Protein AF-A0A2N1Q1M5-F1 (afdb_monomer_lite)

pLDDT: mean 84.43, std 20.21, range [24.55, 98.69]

Secondary structure (DSSP, 8-state):
-----------------SHHHHHHHHHHHHHHHHHHHHHHHHHHHHHHHHHHHHS-S----------SSPPPP-SHHHHHHHHHHHHHHHT-S-EEEEEE--SS-GGGTT---HHHHHHHHHHHHHHHHTTSEEEEEEES--HHHHHHHHHH-SS--SEEEE---TT---HHHHHHHHHTT-EEEEESTTGGGGGGG-HHHHHHHHHTTS-HHHHHHHHHHHTT-EEE---SSHHHHHHHH---S---HHHHHHHTT-------S--

Structure (mmCIF, N/CA/C/O backbone):
data_AF-A0A2N1Q1M5-F1
#
_entry.id   AF-A0A2N1Q1M5-F1
#
loop_
_atom_site.group_PDB
_atom_site.id
_atom_site.type_symbol
_atom_site.label_atom_id
_atom_site.label_alt_id
_atom_site.label_comp_id
_atom_site.label_asym_id
_atom_site.label_entity_id
_atom_site.label_seq_id
_atom_site.pdbx_PDB_ins_code
_atom_site.Cartn_x
_atom_site.Cartn_y
_atom_site.Cartn_z
_atom_site.occupancy
_atom_site.B_iso_or_equiv
_atom_site.auth_seq_id
_atom_site.auth_comp_id
_atom_site.auth_asym_id
_atom_site.auth_atom_id
_atom_site.pdbx_PDB_model_num
ATOM 1 N N . PHE A 1 1 ? -35.427 -85.959 86.343 1.00 35.16 1 PHE A N 1
ATOM 2 C CA . PHE A 1 1 ? -34.231 -86.562 85.727 1.00 35.16 1 PHE A CA 1
ATOM 3 C C . PHE A 1 1 ? -33.707 -85.617 84.648 1.00 35.16 1 PHE A C 1
ATOM 5 O O . PHE A 1 1 ? -34.493 -85.160 83.831 1.00 35.16 1 PHE A O 1
ATOM 12 N N . LYS A 1 2 ? -32.421 -85.251 84.752 1.00 40.56 2 LYS A N 1
ATOM 13 C CA . LYS A 1 2 ? -31.590 -84.464 83.809 1.00 40.56 2 LYS A CA 1
ATOM 14 C C . LYS A 1 2 ? -31.521 -85.139 82.427 1.00 40.56 2 LYS A C 1
ATOM 16 O O . LYS A 1 2 ? -31.543 -86.359 82.454 1.00 40.56 2 LYS A O 1
ATOM 21 N N . VAL A 1 3 ? -31.360 -84.371 81.331 1.00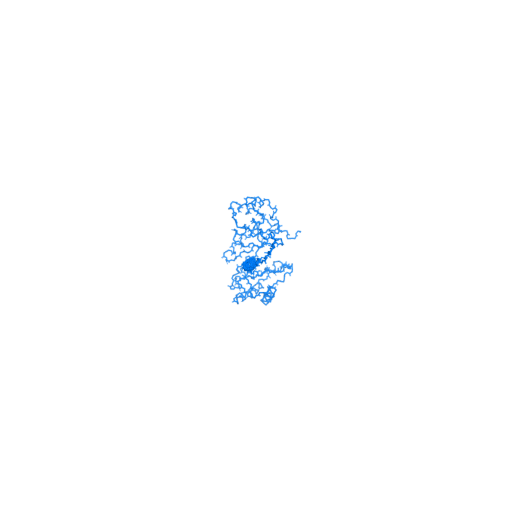 35.62 3 VAL A N 1
ATOM 22 C CA . VAL A 1 3 ? -30.377 -84.481 80.198 1.00 35.62 3 VAL A CA 1
ATOM 23 C C . VAL A 1 3 ? -30.672 -83.299 79.225 1.00 35.62 3 VAL A C 1
ATOM 25 O O . VAL A 1 3 ? -31.789 -83.203 78.732 1.00 35.62 3 VAL A O 1
ATOM 28 N N . GLU A 1 4 ? -29.902 -82.196 79.202 1.00 37.41 4 GLU A N 1
ATOM 29 C CA . GLU A 1 4 ? -28.811 -81.818 78.248 1.00 37.41 4 GLU A CA 1
ATOM 30 C C . GLU A 1 4 ? -29.151 -81.940 76.738 1.00 37.41 4 GLU A C 1
ATOM 32 O O . GLU A 1 4 ? -29.469 -83.010 76.248 1.00 37.41 4 GLU A O 1
ATOM 37 N N . CYS A 1 5 ? -29.299 -80.833 75.995 1.00 36.56 5 CYS A N 1
ATOM 38 C CA . CYS A 1 5 ? -28.277 -80.011 75.308 1.00 36.56 5 CYS A CA 1
ATOM 39 C C . CYS A 1 5 ? -27.997 -80.462 73.858 1.00 36.56 5 CYS A C 1
ATOM 41 O O . CYS A 1 5 ? -27.562 -81.583 73.629 1.00 36.56 5 CYS A O 1
ATOM 43 N N . THR A 1 6 ? -28.188 -79.563 72.882 1.00 35.81 6 THR A N 1
ATOM 44 C CA . THR A 1 6 ? -27.198 -79.262 71.821 1.00 35.81 6 THR A CA 1
ATOM 45 C C . THR A 1 6 ? -27.673 -78.090 70.958 1.00 35.81 6 THR A C 1
ATOM 47 O O . THR A 1 6 ? -28.684 -78.162 70.263 1.00 35.81 6 THR A O 1
ATOM 50 N N . MET A 1 7 ? -26.914 -76.993 70.991 1.00 40.62 7 MET A N 1
ATOM 51 C CA . MET A 1 7 ? -26.895 -76.033 69.891 1.00 40.62 7 MET A CA 1
ATOM 52 C C . MET A 1 7 ? -26.139 -76.655 68.719 1.00 40.62 7 MET A C 1
ATOM 54 O O . MET A 1 7 ? -25.085 -77.253 68.928 1.00 40.62 7 MET A O 1
ATOM 58 N N . ASN A 1 8 ? -26.623 -76.445 67.496 1.00 36.44 8 ASN A N 1
ATOM 59 C CA . ASN A 1 8 ? -25.779 -76.563 66.316 1.00 36.44 8 ASN A CA 1
ATOM 60 C C . ASN A 1 8 ? -25.952 -75.322 65.434 1.00 36.44 8 ASN A C 1
ATOM 62 O O . ASN A 1 8 ? -26.984 -75.092 64.806 1.00 36.44 8 ASN A O 1
ATOM 66 N N . THR A 1 9 ? -24.915 -74.495 65.470 1.00 46.03 9 THR A N 1
ATOM 67 C CA . THR A 1 9 ? -24.598 -73.410 64.548 1.00 46.03 9 THR A CA 1
ATOM 68 C C . THR A 1 9 ? -24.394 -73.957 63.138 1.00 46.03 9 THR A C 1
ATOM 70 O O . THR A 1 9 ? -23.666 -74.931 62.994 1.00 46.03 9 THR A O 1
ATOM 73 N N . ASN A 1 10 ? -24.978 -73.316 62.117 1.00 36.31 10 ASN A N 1
ATOM 74 C CA . ASN A 1 10 ? -24.356 -73.072 60.802 1.00 36.31 10 ASN A CA 1
ATOM 75 C C . ASN A 1 10 ? -25.336 -72.334 59.874 1.00 36.31 10 ASN A C 1
ATOM 77 O O . ASN A 1 10 ? -26.013 -72.933 59.043 1.00 36.31 10 ASN A O 1
ATOM 81 N N . ALA A 1 11 ? -25.390 -71.005 59.992 1.00 41.19 11 ALA A N 1
ATOM 82 C CA . ALA A 1 11 ? -25.887 -70.156 58.915 1.00 41.19 11 ALA A CA 1
ATOM 83 C C . ALA A 1 11 ? -24.713 -69.856 57.972 1.00 41.19 11 ALA A C 1
ATOM 85 O O . ALA A 1 11 ? -23.883 -68.989 58.243 1.00 41.19 11 ALA A O 1
ATOM 86 N N . SER A 1 12 ? -24.618 -70.602 56.872 1.00 41.22 12 SER A N 1
ATOM 87 C CA . SER A 1 12 ? -23.684 -70.315 55.786 1.00 41.22 12 SER A CA 1
ATOM 88 C C . SER A 1 12 ? -24.153 -69.076 55.017 1.00 41.22 12 SER A C 1
ATOM 90 O O . SER A 1 12 ? -25.107 -69.132 54.240 1.00 41.22 12 SER A O 1
ATOM 92 N N . ILE A 1 13 ? -23.475 -67.948 55.223 1.00 50.28 13 ILE A N 1
ATOM 93 C CA . ILE A 1 13 ? -23.593 -66.760 54.374 1.00 50.28 13 ILE A CA 1
ATOM 94 C C . ILE A 1 13 ? -22.725 -66.991 53.135 1.00 50.28 13 ILE A C 1
ATOM 96 O O . ILE A 1 13 ? -21.533 -66.699 53.141 1.00 50.28 13 ILE A O 1
ATOM 100 N N . THR A 1 14 ? -23.313 -67.483 52.049 1.00 50.03 14 THR A N 1
ATOM 101 C CA . THR A 1 14 ? -22.684 -67.438 50.722 1.00 50.03 14 THR A CA 1
ATOM 102 C C . THR A 1 14 ? -23.738 -67.100 49.673 1.00 50.03 14 THR A C 1
ATOM 104 O O . THR A 1 14 ? -24.540 -67.935 49.274 1.00 50.03 14 THR A O 1
ATOM 107 N N . GLY A 1 15 ? -23.767 -65.841 49.217 1.00 49.66 15 GLY A N 1
ATOM 108 C CA . GLY A 1 15 ? -24.659 -65.488 48.107 1.00 49.66 15 GLY A CA 1
ATOM 109 C C . GLY A 1 15 ? -24.961 -64.015 47.845 1.00 49.66 15 GLY A C 1
ATOM 110 O O . GLY A 1 15 ? -26.058 -63.724 47.392 1.00 49.66 15 GLY A O 1
ATOM 111 N N . LYS A 1 16 ? -24.050 -63.064 48.096 1.00 47.59 16 LYS A N 1
ATOM 112 C CA . LYS A 1 16 ? -24.211 -61.667 47.623 1.00 47.59 16 LYS A CA 1
ATOM 113 C C . LYS A 1 16 ? -22.869 -61.026 47.254 1.00 47.59 16 LYS A C 1
ATOM 115 O O . LYS A 1 16 ? -22.508 -59.960 47.737 1.00 47.59 16 LYS A O 1
ATOM 120 N N . GLN A 1 17 ? -22.114 -61.663 46.364 1.00 53.06 17 GLN A N 1
ATOM 121 C CA . GLN A 1 17 ? -20.877 -61.083 45.832 1.00 53.06 17 GLN A CA 1
ATOM 122 C C . GLN A 1 17 ? -20.801 -61.257 44.309 1.00 53.06 17 GLN A C 1
ATOM 124 O O . GLN A 1 17 ? -19.943 -61.964 43.802 1.00 53.06 17 GLN A O 1
ATOM 129 N N . SER A 1 18 ? -21.712 -60.635 43.546 1.00 56.91 18 SER A N 1
ATOM 130 C CA . SER A 1 18 ? -21.554 -60.609 42.075 1.00 56.91 18 SER A CA 1
ATOM 131 C C . SER A 1 18 ? -22.148 -59.415 41.314 1.00 56.91 18 SER A C 1
ATOM 133 O O . SER A 1 18 ? -21.702 -59.164 40.201 1.00 56.91 18 SER A O 1
ATOM 135 N N . ASN A 1 19 ? -23.057 -58.605 41.874 1.00 57.22 19 ASN A N 1
ATOM 136 C CA . ASN A 1 19 ? -23.658 -57.496 41.103 1.00 57.22 19 ASN A CA 1
ATOM 137 C C . ASN A 1 19 ? -22.909 -56.154 41.209 1.00 57.22 19 ASN A C 1
ATOM 139 O O . ASN A 1 19 ? -22.833 -55.396 40.242 1.00 57.22 19 ASN A O 1
ATOM 143 N N . TRP A 1 20 ? -22.283 -55.868 42.354 1.00 53.28 20 TRP A N 1
ATOM 144 C CA . TRP A 1 20 ? -21.598 -54.590 42.589 1.00 53.28 20 TRP A CA 1
ATOM 145 C C . TRP A 1 20 ? -20.299 -54.435 41.791 1.00 53.28 20 TRP A C 1
ATOM 147 O O . TRP A 1 20 ? -19.993 -53.346 41.312 1.00 53.28 20 TRP A O 1
ATOM 157 N N . SER A 1 21 ? -19.542 -55.518 41.602 1.00 57.59 21 SER A N 1
ATOM 158 C CA . SER A 1 21 ? -18.284 -55.502 40.843 1.00 57.59 21 SER A CA 1
ATOM 159 C C . SER A 1 21 ? -18.518 -55.312 39.340 1.00 57.59 21 SER A C 1
ATOM 161 O O . SER A 1 21 ? -17.760 -54.597 38.682 1.00 57.59 21 SER A O 1
ATOM 163 N N . VAL A 1 22 ? -19.591 -55.901 38.803 1.00 60.22 22 VAL A N 1
ATOM 164 C CA . VAL A 1 22 ? -20.007 -55.757 37.401 1.00 60.22 22 VAL A CA 1
ATOM 165 C C . VAL A 1 22 ? -20.510 -54.342 37.129 1.00 60.22 22 VAL A C 1
ATOM 167 O O . VAL A 1 22 ? -20.099 -53.737 36.136 1.00 60.22 22 VAL A O 1
ATOM 170 N N . LEU A 1 23 ? -21.325 -53.782 38.032 1.00 60.81 23 LEU A N 1
ATOM 171 C CA . LEU A 1 23 ? -21.809 -52.408 37.918 1.00 60.81 23 LEU A CA 1
ATOM 172 C C . LEU A 1 23 ? -20.634 -51.422 37.916 1.00 60.81 23 LEU A C 1
ATOM 174 O O . LEU A 1 23 ? -20.509 -50.651 36.973 1.00 60.81 23 LEU A O 1
ATOM 178 N N . LYS A 1 24 ? -19.698 -51.545 38.872 1.00 64.56 24 LYS A N 1
ATOM 179 C CA . LYS A 1 24 ? -18.494 -50.697 38.988 1.00 64.56 24 LYS A CA 1
ATOM 180 C C . LYS A 1 24 ? -17.591 -50.769 37.748 1.00 64.56 24 LYS A C 1
ATOM 182 O O . LYS A 1 24 ? -17.016 -49.762 37.339 1.00 64.56 24 LYS A O 1
ATOM 187 N N . ARG A 1 25 ? -17.472 -51.948 37.117 1.00 63.34 25 ARG A N 1
ATOM 188 C CA . ARG A 1 25 ? -16.739 -52.119 35.845 1.00 63.34 25 ARG A CA 1
ATOM 189 C C . ARG A 1 25 ? -17.452 -51.447 34.672 1.00 63.34 25 ARG A C 1
ATOM 191 O O . ARG A 1 25 ? -16.774 -50.847 33.840 1.00 63.34 25 ARG A O 1
ATOM 198 N N . LYS A 1 26 ? -18.786 -51.525 34.600 1.00 66.44 26 LYS A N 1
ATOM 199 C CA . LYS A 1 26 ? -19.577 -50.833 33.569 1.00 66.44 26 LYS A CA 1
ATOM 200 C C . LYS A 1 26 ? -19.478 -49.313 33.721 1.00 66.44 26 LYS A C 1
ATOM 202 O O . LYS A 1 26 ? -19.167 -48.653 32.736 1.00 66.44 26 LYS A O 1
ATOM 207 N N . THR A 1 27 ? -19.615 -48.766 34.932 1.00 71.94 27 THR A N 1
ATOM 208 C CA . THR A 1 27 ? -19.443 -47.320 35.177 1.00 71.94 27 THR A CA 1
ATOM 209 C C . THR A 1 27 ? -18.026 -46.849 34.865 1.00 71.94 27 THR A C 1
ATOM 211 O O . THR A 1 27 ? -17.863 -45.811 34.235 1.00 71.94 27 THR A O 1
ATOM 214 N N . LYS A 1 28 ? -16.994 -47.630 35.218 1.00 73.62 28 LYS A N 1
ATOM 215 C CA . LYS A 1 28 ? -15.599 -47.302 34.876 1.00 73.62 28 LYS A CA 1
ATOM 216 C C . LYS A 1 28 ? -15.347 -47.309 33.363 1.00 73.62 28 LYS A C 1
ATOM 218 O O . LYS A 1 28 ? -14.627 -46.451 32.869 1.00 73.62 28 LYS A O 1
ATOM 223 N N 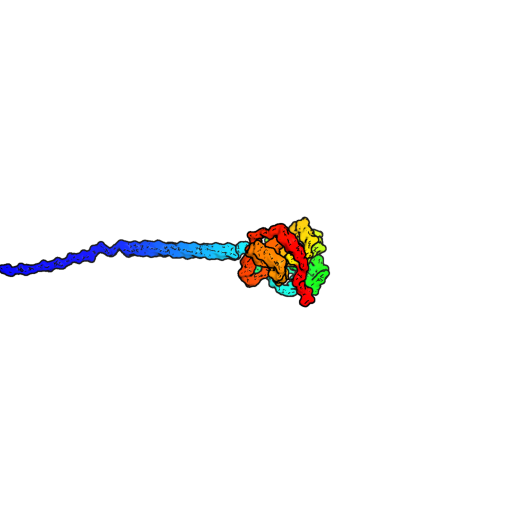. ARG A 1 29 ? -15.949 -48.244 32.616 1.00 73.88 29 ARG A N 1
ATOM 224 C CA . ARG A 1 29 ? -15.874 -48.245 31.143 1.00 73.88 29 ARG A CA 1
ATOM 225 C C . ARG A 1 29 ? -16.546 -47.016 30.546 1.00 73.88 29 ARG A C 1
ATOM 227 O O . ARG A 1 29 ? -15.932 -46.363 29.716 1.00 73.88 29 ARG A O 1
ATOM 234 N N . VAL A 1 30 ? -17.760 -46.688 30.987 1.00 77.81 30 VAL A N 1
ATOM 235 C CA . VAL A 1 30 ? -18.490 -45.499 30.516 1.00 77.81 30 VAL A CA 1
ATOM 236 C C . VAL A 1 30 ? -17.689 -44.226 30.800 1.00 77.81 30 VAL A C 1
ATOM 238 O O . VAL A 1 30 ? -17.495 -43.422 29.897 1.00 77.81 30 VAL A O 1
ATOM 241 N N . LEU A 1 31 ? -17.132 -44.087 32.007 1.00 81.75 31 LEU A N 1
ATOM 242 C CA . LEU A 1 31 ? -16.288 -42.947 32.371 1.00 81.75 31 LEU A CA 1
ATOM 243 C C . LEU A 1 31 ? -15.030 -42.846 31.492 1.00 81.75 31 LEU A C 1
ATOM 245 O O . LEU A 1 31 ? -14.696 -41.762 31.028 1.00 81.75 31 LEU A O 1
ATOM 249 N N . ASN A 1 32 ? -14.369 -43.971 31.201 1.00 82.88 32 ASN A N 1
ATOM 250 C CA . ASN A 1 32 ? -13.221 -43.987 30.294 1.00 82.88 32 ASN A CA 1
ATOM 251 C C . ASN A 1 32 ? -13.603 -43.564 28.867 1.00 82.88 32 ASN A C 1
ATOM 253 O O . ASN A 1 32 ? -12.852 -42.820 28.244 1.00 82.88 32 ASN A O 1
ATOM 257 N N . TYR A 1 33 ? -14.765 -43.990 28.356 1.00 85.50 33 TYR A N 1
ATOM 258 C CA . TYR A 1 33 ? -15.254 -43.534 27.051 1.00 85.50 33 TYR A CA 1
ATOM 259 C C . TYR A 1 33 ? -15.510 -42.026 27.039 1.00 85.50 33 TYR A C 1
ATOM 261 O O . TYR A 1 33 ? -15.087 -41.359 26.101 1.00 85.50 33 TYR A O 1
ATOM 269 N N . PHE A 1 34 ? -16.122 -41.473 28.090 1.00 88.44 34 PHE A N 1
ATOM 270 C CA . PHE A 1 34 ? -16.316 -40.026 28.210 1.00 88.44 34 PHE A CA 1
ATOM 271 C C . PHE A 1 34 ? -14.993 -39.255 28.230 1.00 88.44 34 PHE A C 1
ATOM 273 O O . PHE A 1 34 ? -14.878 -38.249 27.539 1.00 88.44 34 PHE A O 1
ATOM 280 N N . ILE A 1 35 ? -13.981 -39.738 28.958 1.00 88.75 35 ILE A N 1
ATOM 281 C CA . ILE A 1 35 ? -12.654 -39.103 29.005 1.00 88.75 35 ILE A CA 1
ATOM 282 C C . ILE A 1 35 ? -11.990 -39.113 27.622 1.00 88.75 35 ILE A C 1
ATOM 284 O O . ILE A 1 35 ? -11.444 -38.097 27.199 1.00 88.75 35 ILE A O 1
ATOM 288 N N . VAL A 1 36 ? -12.061 -40.235 26.899 1.00 89.75 36 VAL A N 1
ATOM 289 C CA . VAL A 1 36 ? -11.491 -40.342 25.547 1.00 89.75 36 VAL A CA 1
ATOM 290 C C . VAL A 1 36 ? -12.231 -39.432 24.566 1.00 89.75 36 VAL A C 1
ATOM 292 O O . VAL A 1 36 ? -11.585 -38.689 23.833 1.00 89.75 36 VAL A O 1
ATOM 295 N N . ILE A 1 37 ? -13.567 -39.436 24.577 1.00 91.81 37 ILE A N 1
ATOM 296 C CA . ILE A 1 37 ? -14.383 -38.576 23.704 1.00 91.81 37 ILE A CA 1
ATOM 297 C C . ILE A 1 37 ? -14.103 -37.101 23.994 1.00 91.81 37 ILE A C 1
ATOM 299 O O . ILE A 1 37 ? -13.900 -36.329 23.062 1.00 91.81 37 ILE A O 1
ATOM 303 N N . PHE A 1 38 ? -14.036 -36.715 25.270 1.00 92.81 38 PHE A N 1
ATOM 304 C CA . PHE A 1 38 ? -13.713 -35.349 25.664 1.00 92.81 38 PHE A CA 1
ATOM 305 C C . PHE A 1 38 ? -12.301 -34.954 25.222 1.00 92.81 38 PHE A C 1
ATOM 307 O O . PHE A 1 38 ? -12.126 -33.884 24.654 1.00 92.81 38 PHE A O 1
ATOM 314 N N . GLY A 1 39 ? -11.306 -35.828 25.402 1.00 92.81 39 GLY A N 1
ATOM 315 C CA . GLY A 1 39 ? -9.937 -35.584 24.941 1.00 92.81 39 GLY A CA 1
ATOM 316 C C . GLY A 1 39 ? -9.835 -35.420 23.422 1.00 92.81 39 GLY A C 1
ATOM 317 O O . GLY A 1 39 ? -9.156 -34.512 22.950 1.00 92.81 39 GLY A O 1
ATOM 318 N N . VAL A 1 40 ? -10.554 -36.243 22.651 1.00 93.25 40 VAL A N 1
ATOM 319 C CA . VAL A 1 40 ? -10.621 -36.126 21.184 1.00 93.25 40 VAL A CA 1
ATOM 320 C C . VAL A 1 40 ? -11.340 -34.844 20.768 1.00 93.25 40 VAL A C 1
ATOM 322 O O . VAL A 1 40 ? -10.830 -34.122 19.918 1.00 93.25 40 VAL A O 1
ATOM 325 N N . ALA A 1 41 ? -12.477 -34.513 21.385 1.00 93.62 41 ALA A N 1
ATOM 326 C CA . ALA A 1 41 ? -13.209 -33.278 21.107 1.00 93.62 41 ALA A CA 1
ATOM 327 C C . ALA A 1 41 ? -12.378 -32.033 21.444 1.00 93.62 41 ALA A C 1
ATOM 329 O O . ALA A 1 41 ? -12.368 -31.077 20.675 1.00 93.62 41 ALA A O 1
ATOM 330 N N . LEU A 1 42 ? -11.627 -32.065 22.548 1.00 92.69 42 LEU A N 1
ATOM 331 C CA . LEU A 1 42 ? -10.702 -31.008 22.942 1.00 92.69 42 LEU A CA 1
ATOM 332 C C . LEU A 1 42 ? -9.542 -30.887 21.942 1.00 92.69 42 LEU A C 1
ATOM 334 O O . LEU A 1 42 ? -9.188 -29.783 21.543 1.00 92.69 42 LEU A O 1
ATOM 338 N N . GLY A 1 43 ? -8.990 -32.014 21.483 1.00 91.88 43 GLY A N 1
ATOM 339 C CA . GLY A 1 43 ? -7.970 -32.053 20.434 1.00 91.88 43 GLY A CA 1
ATOM 340 C C . GLY A 1 43 ? -8.471 -31.494 19.102 1.00 91.88 43 GLY A C 1
ATOM 341 O O . GLY A 1 43 ? -7.777 -30.690 18.488 1.00 91.88 43 GLY A O 1
ATOM 342 N N . ILE A 1 44 ? -9.693 -31.844 18.688 1.00 91.00 44 ILE A N 1
ATOM 343 C CA . ILE A 1 44 ? -10.351 -31.279 17.501 1.00 91.00 44 ILE A CA 1
ATOM 344 C C . ILE A 1 44 ? -10.611 -29.787 17.697 1.00 91.00 44 ILE A C 1
ATOM 346 O O . ILE A 1 44 ? -10.353 -29.018 16.784 1.00 91.00 44 ILE A O 1
ATOM 350 N N . PHE A 1 45 ? -11.068 -29.355 18.873 1.00 89.50 45 PHE A N 1
ATOM 351 C CA . PHE A 1 45 ? -11.286 -27.942 19.180 1.00 89.50 45 PHE A CA 1
ATOM 352 C C . PHE A 1 45 ? -9.985 -27.140 19.107 1.00 89.50 45 PHE A C 1
ATOM 354 O O . PHE A 1 45 ? -9.962 -26.084 18.487 1.00 89.50 45 PHE A O 1
ATOM 361 N N . PHE A 1 46 ? -8.889 -27.640 19.684 1.00 84.75 46 PHE A N 1
ATOM 362 C CA . PHE A 1 46 ? -7.587 -26.980 19.595 1.00 84.75 46 PHE A CA 1
ATOM 363 C C . PHE A 1 46 ? -7.004 -27.034 18.189 1.00 84.75 46 PHE A C 1
ATOM 365 O O . PHE A 1 46 ? -6.441 -26.038 17.755 1.00 84.75 46 PHE A O 1
ATOM 372 N N . TYR A 1 47 ? -7.161 -28.142 17.464 1.00 78.50 47 TYR A N 1
ATOM 373 C CA . TYR A 1 47 ? -6.754 -28.237 16.065 1.00 78.50 47 TYR A CA 1
ATOM 374 C C . TYR A 1 47 ? -7.549 -27.265 15.198 1.00 78.50 47 TYR A C 1
ATOM 376 O O . TYR A 1 47 ? -6.956 -26.525 14.430 1.00 78.50 47 TYR A O 1
ATOM 384 N N . TRP A 1 48 ? -8.870 -27.209 15.358 1.00 78.31 48 TRP A N 1
ATOM 385 C CA . TRP A 1 48 ? -9.740 -26.301 14.624 1.00 78.31 48 TRP A CA 1
ATOM 386 C C . TRP A 1 48 ? -9.455 -24.851 14.999 1.00 78.31 48 TRP A C 1
ATOM 388 O O . TRP A 1 48 ? -9.262 -24.044 14.108 1.00 78.31 48 TRP A O 1
ATOM 398 N N . LYS A 1 49 ? -9.307 -24.521 16.287 1.00 74.12 49 LYS A N 1
ATOM 399 C CA . LYS A 1 49 ? -8.901 -23.183 16.737 1.00 74.12 49 LYS A CA 1
ATOM 400 C C . LYS A 1 49 ? -7.524 -22.811 16.190 1.00 74.12 49 LYS A C 1
ATOM 402 O O . LYS A 1 49 ? -7.380 -21.746 15.621 1.00 74.12 49 LYS A O 1
ATOM 407 N N . TYR A 1 50 ? -6.529 -23.689 16.285 1.00 67.75 50 TYR A N 1
ATOM 408 C CA . TYR A 1 50 ? -5.197 -23.453 15.726 1.00 67.75 50 TYR A CA 1
ATOM 409 C C . TYR A 1 50 ? -5.249 -23.285 14.202 1.00 67.75 50 TYR A C 1
ATOM 411 O O . TYR A 1 50 ? -4.678 -22.352 13.658 1.00 67.75 50 TYR A O 1
ATOM 419 N N . PHE A 1 51 ? -5.982 -24.137 13.494 1.00 55.44 51 PHE A N 1
ATOM 420 C CA . PHE A 1 51 ? -6.108 -24.073 12.043 1.00 55.44 51 PHE A CA 1
ATOM 421 C C . PHE A 1 51 ? -6.910 -22.841 11.598 1.00 55.44 51 PHE A C 1
ATOM 423 O O . PHE A 1 51 ? -6.542 -22.189 10.631 1.00 55.44 51 PHE A O 1
ATOM 430 N N . TYR A 1 52 ? -7.953 -22.441 12.316 1.00 52.00 52 TYR A N 1
ATOM 431 C CA . TYR A 1 52 ? -8.743 -21.253 11.988 1.00 52.00 52 TYR A CA 1
ATOM 432 C C . TYR A 1 52 ? -8.010 -19.957 12.361 1.00 52.00 52 TYR A C 1
ATOM 434 O O . TYR A 1 52 ? -8.076 -18.975 11.632 1.00 52.00 52 TYR A O 1
ATOM 442 N N . THR A 1 53 ? -7.255 -19.960 13.462 1.00 51.91 53 THR A N 1
ATOM 443 C CA . THR A 1 53 ? -6.427 -18.822 13.883 1.00 51.91 53 THR A CA 1
ATOM 444 C C . THR A 1 53 ? -5.145 -18.692 13.046 1.00 51.91 53 THR A C 1
ATOM 446 O O . THR A 1 53 ? -4.674 -17.575 12.860 1.00 51.91 53 THR A O 1
ATOM 449 N N . TYR A 1 54 ? -4.582 -19.786 12.507 1.00 46.12 54 TYR A N 1
ATOM 450 C CA . TYR A 1 54 ? -3.256 -19.768 11.859 1.00 46.12 54 TYR A CA 1
ATOM 451 C C . TYR A 1 54 ? -3.179 -20.293 10.411 1.00 46.12 54 TYR A C 1
ATOM 453 O O . TYR A 1 54 ? -2.127 -20.126 9.794 1.00 46.12 54 TYR A O 1
ATOM 461 N N . SER A 1 55 ? -4.210 -20.923 9.828 1.00 42.16 55 SER A N 1
ATOM 462 C CA . SER A 1 55 ? -4.056 -21.636 8.536 1.00 42.16 55 SER A CA 1
ATOM 463 C C . SER A 1 55 ? -4.658 -20.988 7.287 1.00 42.16 55 SER A C 1
ATOM 465 O O . SER A 1 55 ? -4.396 -21.478 6.193 1.00 42.16 55 SER A O 1
ATOM 467 N N . THR A 1 56 ? -5.383 -19.878 7.377 1.00 42.06 56 THR A N 1
ATOM 468 C CA . THR A 1 56 ? -5.854 -19.172 6.166 1.00 42.06 56 THR A CA 1
ATOM 469 C C . THR A 1 56 ? -5.454 -17.709 6.147 1.00 42.06 56 THR A C 1
ATOM 471 O O . THR A 1 56 ? -6.044 -16.911 5.423 1.00 42.06 56 THR A O 1
ATOM 474 N N . GLY A 1 57 ? -4.421 -17.346 6.912 1.00 39.25 57 GLY A N 1
ATOM 475 C CA . GLY A 1 57 ? -3.718 -16.102 6.654 1.00 39.25 57 GLY A CA 1
ATOM 476 C C . GLY A 1 57 ? -3.167 -16.180 5.237 1.00 39.25 57 GLY A C 1
ATOM 477 O O . GLY A 1 57 ? -2.255 -16.970 4.983 1.00 39.25 57 GLY A O 1
ATOM 478 N N . TYR A 1 58 ? -3.756 -15.408 4.321 1.00 40.44 58 TYR A N 1
ATOM 479 C CA . TYR A 1 58 ? -3.170 -15.081 3.029 1.00 40.44 58 TYR A CA 1
ATOM 480 C C . TYR A 1 58 ? -1.672 -14.903 3.246 1.00 40.44 58 TYR A C 1
ATOM 482 O O . TYR A 1 58 ? -1.249 -14.031 4.012 1.00 40.44 58 TYR A O 1
ATOM 490 N N . ARG A 1 59 ? -0.860 -15.779 2.651 1.00 42.53 59 ARG A N 1
ATOM 491 C CA . ARG A 1 59 ? 0.594 -15.667 2.728 1.00 42.53 59 ARG A CA 1
ATOM 492 C C . ARG A 1 59 ? 1.004 -14.577 1.747 1.00 42.53 59 ARG A C 1
ATOM 494 O O . ARG A 1 59 ? 1.719 -14.826 0.781 1.00 42.53 59 ARG A O 1
ATOM 501 N N . ALA A 1 60 ? 0.578 -13.347 2.036 1.00 41.12 60 ALA A N 1
ATOM 502 C CA . ALA A 1 60 ? 1.181 -12.151 1.494 1.00 41.12 60 ALA A CA 1
ATOM 503 C C . ALA A 1 60 ? 2.644 -12.190 1.939 1.00 41.12 60 ALA A C 1
ATOM 505 O O . ALA A 1 60 ? 2.992 -11.874 3.077 1.00 41.12 60 ALA A O 1
ATOM 506 N N . GLY A 1 61 ? 3.495 -12.712 1.061 1.00 34.84 61 GLY A N 1
ATOM 507 C CA . GLY A 1 61 ? 4.922 -12.821 1.271 1.00 34.84 61 GLY A CA 1
ATOM 508 C C . GLY A 1 61 ? 5.539 -11.436 1.287 1.00 34.84 61 GLY A C 1
ATOM 509 O O . GLY A 1 61 ? 6.143 -11.007 0.314 1.00 34.84 61 GLY A O 1
ATOM 510 N N . LEU A 1 62 ? 5.404 -10.742 2.409 1.00 39.94 62 LEU A N 1
ATOM 511 C CA . LEU A 1 62 ? 6.096 -9.497 2.682 1.00 39.94 62 LEU A CA 1
ATOM 512 C C . LEU A 1 62 ? 6.732 -9.580 4.066 1.00 39.94 62 LEU A C 1
ATOM 514 O O . LEU A 1 62 ? 6.495 -8.773 4.953 1.00 39.94 62 LEU A O 1
ATOM 518 N N . LEU A 1 63 ? 7.635 -10.552 4.223 1.00 28.42 63 LEU A N 1
ATOM 519 C CA . LEU A 1 63 ? 8.733 -10.421 5.178 1.00 28.42 63 LEU A CA 1
ATOM 520 C C . LEU A 1 63 ? 9.956 -9.882 4.435 1.00 28.42 63 LEU A C 1
ATOM 522 O O . LEU A 1 63 ? 11.024 -10.488 4.366 1.00 28.42 63 LEU A O 1
ATOM 526 N N . GLN A 1 64 ? 9.778 -8.697 3.848 1.00 34.62 64 GLN A N 1
ATOM 527 C CA . GLN A 1 64 ? 10.905 -7.864 3.482 1.00 34.62 64 GLN A CA 1
ATOM 528 C C . GLN A 1 64 ? 11.464 -7.350 4.807 1.00 34.62 64 GLN A C 1
ATOM 530 O O . GLN A 1 64 ? 10.868 -6.511 5.479 1.00 34.62 64 GLN A O 1
ATOM 535 N N . LYS A 1 65 ? 12.601 -7.902 5.243 1.00 24.55 65 LYS A N 1
ATOM 536 C CA . LYS A 1 65 ? 13.388 -7.262 6.295 1.00 24.55 65 LYS A CA 1
ATOM 537 C C . LYS A 1 65 ? 13.694 -5.863 5.760 1.00 24.55 65 LYS A C 1
ATOM 539 O O . LYS A 1 65 ? 14.494 -5.748 4.830 1.00 24.55 65 LYS A O 1
ATOM 544 N N . PHE A 1 66 ? 13.028 -4.837 6.295 1.00 32.91 66 PHE A N 1
ATOM 545 C CA . PHE A 1 66 ? 13.321 -3.431 6.030 1.00 32.91 66 PHE A CA 1
ATOM 546 C C . PHE A 1 66 ? 14.739 -3.147 6.541 1.00 32.91 66 PHE A C 1
ATOM 548 O O . PHE A 1 66 ? 14.963 -2.625 7.628 1.00 32.91 66 PHE A O 1
ATOM 555 N N . SER A 1 67 ? 15.740 -3.577 5.779 1.00 32.47 67 SER A N 1
ATOM 556 C CA . SER A 1 67 ? 17.060 -2.988 5.844 1.00 32.47 67 SER A CA 1
ATOM 557 C C . SER A 1 67 ? 16.892 -1.581 5.295 1.00 32.47 67 SER A C 1
ATOM 559 O O . SER A 1 67 ? 16.419 -1.425 4.172 1.00 32.47 67 SER A O 1
ATOM 561 N N . ARG A 1 68 ? 17.336 -0.565 6.041 1.00 38.19 68 ARG A N 1
ATOM 562 C CA . ARG A 1 68 ? 17.503 0.814 5.536 1.00 38.19 68 ARG A CA 1
ATOM 563 C C . ARG A 1 68 ? 18.299 0.885 4.217 1.00 38.19 68 ARG A C 1
ATOM 565 O O . ARG A 1 68 ? 18.312 1.919 3.570 1.00 38.19 68 ARG A O 1
ATOM 572 N N . LYS A 1 69 ? 18.965 -0.207 3.831 1.00 41.47 69 LYS A N 1
ATOM 573 C CA . LYS A 1 69 ? 19.724 -0.402 2.595 1.00 41.47 69 LYS A CA 1
ATOM 574 C C . LYS A 1 69 ? 19.091 -1.518 1.758 1.00 41.47 69 LYS A C 1
ATOM 576 O O . LYS A 1 69 ? 19.711 -2.564 1.563 1.00 41.47 69 LYS A O 1
ATOM 581 N N . GLY A 1 70 ? 17.820 -1.385 1.380 1.00 49.91 70 GLY A N 1
ATOM 582 C CA . GLY A 1 70 ? 17.193 -2.328 0.453 1.00 49.91 70 GLY A CA 1
ATOM 583 C C . GLY A 1 70 ? 18.004 -2.377 -0.843 1.00 49.91 70 GLY A C 1
ATOM 584 O O . GLY A 1 70 ? 18.314 -1.332 -1.405 1.00 49.91 70 GLY A O 1
ATOM 585 N N . ASN A 1 71 ? 18.388 -3.572 -1.299 1.00 55.56 71 ASN A N 1
ATOM 586 C CA . ASN A 1 71 ? 18.988 -3.706 -2.624 1.00 55.56 71 ASN A CA 1
ATOM 587 C C . ASN A 1 71 ? 17.910 -3.362 -3.642 1.00 55.56 71 ASN A C 1
ATOM 589 O O . ASN A 1 71 ? 16.874 -4.027 -3.685 1.00 55.56 71 ASN A O 1
ATOM 593 N N . ILE A 1 72 ? 18.149 -2.321 -4.427 1.00 73.00 72 ILE A N 1
ATOM 594 C CA . ILE A 1 72 ? 17.179 -1.840 -5.397 1.00 73.00 72 ILE A CA 1
ATOM 595 C C . ILE A 1 72 ? 17.473 -2.510 -6.728 1.00 73.00 72 ILE A C 1
ATOM 597 O O . ILE A 1 72 ? 18.573 -2.440 -7.270 1.00 73.00 72 ILE A O 1
ATOM 601 N N . ILE A 1 73 ? 16.490 -3.287 -7.166 1.00 84.25 73 ILE A N 1
ATOM 602 C CA . ILE A 1 73 ? 16.618 -4.243 -8.253 1.00 84.25 73 ILE A CA 1
ATOM 603 C C . ILE A 1 73 ? 15.986 -3.624 -9.482 1.00 84.25 73 ILE A C 1
ATOM 605 O O . ILE A 1 73 ? 14.796 -3.322 -9.478 1.00 84.25 73 ILE A O 1
ATOM 609 N N . LYS A 1 74 ? 16.820 -3.413 -10.496 1.00 89.44 74 LYS A N 1
ATOM 610 C CA . LYS A 1 74 ? 16.502 -2.671 -11.720 1.00 89.44 74 LYS A CA 1
ATOM 611 C C . LYS A 1 74 ? 16.917 -3.440 -12.976 1.00 89.44 74 LYS A C 1
ATOM 613 O O . LYS A 1 74 ? 17.236 -2.855 -13.999 1.00 89.44 74 LYS A O 1
ATOM 618 N N . THR A 1 7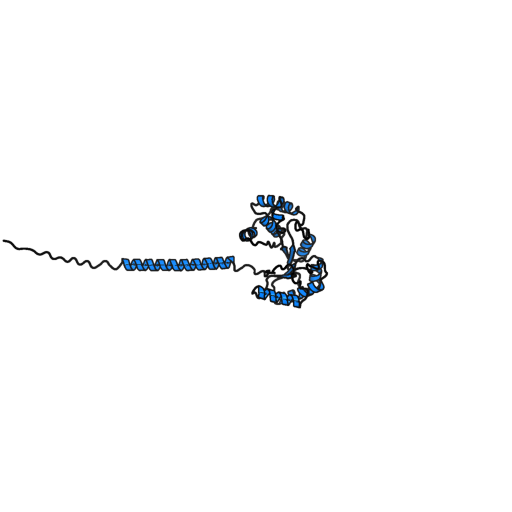5 ? 17.001 -4.762 -12.868 1.00 92.94 75 THR A N 1
ATOM 619 C CA . THR A 1 75 ? 17.351 -5.649 -13.978 1.00 92.94 75 THR A CA 1
ATOM 620 C C . THR A 1 75 ? 16.451 -6.871 -13.958 1.00 92.94 75 THR A C 1
ATOM 622 O O . THR A 1 75 ? 16.027 -7.321 -12.889 1.00 92.94 75 THR A O 1
ATOM 625 N N . TYR A 1 76 ? 16.217 -7.430 -15.140 1.00 95.31 76 TYR A N 1
ATOM 626 C CA . TYR A 1 76 ? 15.415 -8.631 -15.341 1.00 95.31 76 TYR A CA 1
ATOM 627 C C . TYR A 1 76 ? 15.909 -9.815 -14.492 1.00 95.31 76 TYR A C 1
ATOM 629 O O . TYR A 1 76 ? 15.207 -10.332 -13.621 1.00 95.31 76 TYR A O 1
ATOM 637 N N . GLU A 1 77 ? 17.184 -10.180 -14.657 1.00 95.00 77 GLU A N 1
ATOM 638 C CA . GLU A 1 77 ? 17.819 -11.271 -13.907 1.00 95.00 77 GLU A CA 1
ATOM 639 C C . GLU A 1 77 ? 17.886 -10.990 -12.403 1.00 95.00 77 GLU A C 1
ATOM 641 O O . GLU A 1 77 ? 17.737 -11.891 -11.571 1.00 95.00 77 GLU A O 1
ATOM 646 N N . GLY A 1 78 ? 18.075 -9.721 -12.028 1.00 92.06 78 GLY A N 1
ATOM 647 C CA . GLY A 1 78 ? 18.048 -9.301 -10.634 1.00 92.06 78 GLY A CA 1
ATOM 648 C C . GLY A 1 78 ? 16.692 -9.582 -9.987 1.00 92.06 78 GLY A C 1
ATOM 649 O O . GLY A 1 78 ? 16.648 -10.092 -8.864 1.00 92.06 78 GLY A O 1
ATOM 650 N N . ALA A 1 79 ? 15.599 -9.297 -10.701 1.00 92.00 79 ALA A N 1
ATOM 651 C CA . ALA A 1 79 ? 14.239 -9.527 -10.225 1.00 92.00 79 ALA A CA 1
ATOM 652 C C . ALA A 1 79 ? 13.960 -11.025 -10.050 1.00 92.00 79 ALA A C 1
ATOM 654 O O . ALA A 1 79 ? 13.535 -11.435 -8.966 1.00 92.00 79 ALA A O 1
ATOM 655 N N . LYS A 1 80 ? 14.320 -11.867 -11.031 1.00 94.12 80 LYS A N 1
ATOM 656 C CA . LYS A 1 80 ? 14.179 -13.335 -10.924 1.00 94.12 80 LYS A CA 1
ATOM 657 C C . LYS A 1 80 ? 14.997 -13.912 -9.767 1.00 94.12 80 LYS A C 1
ATOM 659 O O . LYS A 1 80 ? 14.495 -14.728 -8.989 1.00 94.12 80 LYS A O 1
ATOM 664 N N . LYS A 1 81 ? 16.237 -13.445 -9.582 1.00 93.44 81 LYS A N 1
ATOM 665 C CA . LYS A 1 81 ? 17.099 -13.871 -8.468 1.00 93.44 81 LYS A CA 1
ATOM 666 C C . LYS A 1 81 ? 16.524 -13.478 -7.108 1.00 93.44 81 LYS A C 1
ATOM 668 O O . LYS A 1 81 ? 16.592 -14.266 -6.161 1.00 93.44 81 LYS A O 1
ATOM 673 N N . ALA A 1 82 ? 15.977 -12.271 -6.984 1.00 90.69 82 ALA A N 1
ATOM 674 C CA . ALA A 1 82 ? 15.344 -11.845 -5.743 1.00 90.69 82 ALA A CA 1
ATOM 675 C C . ALA A 1 82 ? 14.049 -12.588 -5.460 1.00 90.69 82 ALA A C 1
ATOM 677 O O . ALA A 1 82 ? 13.856 -13.003 -4.322 1.00 90.69 82 ALA A O 1
ATOM 678 N N . PHE A 1 83 ? 13.224 -12.831 -6.475 1.00 90.38 83 PHE A N 1
ATOM 679 C CA . PHE A 1 83 ? 12.037 -13.662 -6.344 1.00 90.38 83 PHE A CA 1
ATOM 680 C C . PHE A 1 83 ? 12.388 -15.060 -5.808 1.00 90.38 83 PHE A C 1
ATOM 682 O O . PHE A 1 83 ? 11.870 -15.472 -4.770 1.00 90.38 83 PHE A O 1
ATOM 689 N N . ALA A 1 84 ? 13.361 -15.746 -6.420 1.00 92.56 84 ALA A N 1
ATOM 690 C CA . ALA A 1 84 ? 13.819 -17.061 -5.961 1.00 92.56 84 ALA A CA 1
ATOM 691 C C . ALA A 1 84 ? 14.352 -17.036 -4.515 1.00 92.56 84 ALA A C 1
ATOM 693 O O . ALA A 1 84 ? 14.075 -17.936 -3.717 1.00 92.56 84 ALA A O 1
ATOM 694 N N . LYS A 1 85 ? 15.098 -15.986 -4.145 1.00 91.25 85 LYS A N 1
ATOM 695 C CA . LYS A 1 85 ? 15.574 -15.790 -2.769 1.00 91.25 85 LYS A CA 1
ATOM 696 C C . LYS A 1 85 ? 14.414 -15.587 -1.789 1.00 91.25 85 LYS A C 1
ATOM 698 O O . LYS A 1 85 ? 14.463 -16.139 -0.691 1.00 91.25 85 LYS A O 1
ATOM 703 N N . THR A 1 86 ? 13.400 -14.816 -2.174 1.00 88.75 86 THR A N 1
ATOM 704 C CA . THR A 1 86 ? 12.200 -14.555 -1.370 1.00 88.75 86 THR A CA 1
ATOM 705 C C . THR A 1 86 ? 11.397 -15.833 -1.149 1.00 88.75 86 THR A C 1
ATOM 707 O O . THR A 1 86 ? 11.106 -16.152 0.001 1.00 88.75 86 THR A O 1
ATOM 710 N N . LEU A 1 87 ? 11.132 -16.618 -2.200 1.00 88.31 87 LEU A N 1
ATOM 711 C CA . LEU A 1 87 ? 10.465 -17.922 -2.087 1.00 88.31 87 LEU A CA 1
ATOM 712 C C . LEU A 1 87 ? 11.190 -18.850 -1.105 1.00 88.31 87 LEU A C 1
ATOM 714 O O . LEU A 1 87 ? 10.578 -19.398 -0.187 1.00 88.31 87 LEU A O 1
ATOM 718 N N . LYS A 1 88 ? 12.522 -18.955 -1.231 1.00 90.88 88 LYS A N 1
ATOM 719 C CA . LYS A 1 88 ? 13.346 -19.756 -0.315 1.00 90.88 88 LYS A CA 1
ATOM 720 C C . LYS A 1 88 ? 13.258 -19.263 1.130 1.00 90.88 88 LYS A C 1
ATOM 722 O O . LYS A 1 88 ? 13.191 -20.080 2.041 1.00 90.88 88 LYS A O 1
ATOM 727 N N . ALA A 1 89 ? 13.292 -17.949 1.347 1.00 87.50 89 ALA A N 1
ATOM 728 C CA . ALA A 1 89 ? 13.228 -17.366 2.685 1.00 87.50 89 ALA A CA 1
ATOM 729 C C . ALA A 1 89 ? 11.858 -17.566 3.351 1.00 87.50 89 ALA A C 1
ATOM 731 O O . ALA A 1 89 ? 11.795 -17.743 4.564 1.00 87.50 89 ALA A O 1
ATOM 732 N N . LEU A 1 90 ? 10.782 -17.547 2.564 1.00 84.69 90 LEU A N 1
ATOM 733 C CA . LEU A 1 90 ? 9.410 -17.730 3.038 1.00 84.69 90 LEU A CA 1
ATOM 734 C C . LEU A 1 90 ? 8.980 -19.202 3.113 1.00 84.69 90 LEU A C 1
ATOM 736 O O . LEU A 1 90 ? 7.953 -19.496 3.718 1.00 84.69 90 LEU A O 1
ATOM 740 N N . GLY A 1 91 ? 9.737 -20.124 2.510 1.00 90.25 91 GLY A N 1
ATOM 741 C CA . GLY A 1 91 ? 9.377 -21.543 2.462 1.00 90.25 91 GLY A CA 1
ATOM 742 C C . GLY A 1 91 ? 8.098 -21.798 1.658 1.00 90.25 91 GLY A C 1
ATOM 743 O O . GLY A 1 91 ? 7.271 -22.614 2.058 1.00 90.25 91 GLY A O 1
ATOM 744 N N . THR A 1 92 ? 7.921 -21.068 0.555 1.00 89.44 92 THR A N 1
ATOM 745 C CA . THR A 1 92 ? 6.760 -21.151 -0.347 1.00 89.44 92 THR A CA 1
ATOM 746 C C . THR A 1 92 ? 7.227 -21.252 -1.800 1.00 89.44 92 THR A C 1
ATOM 748 O O . THR A 1 92 ? 8.367 -20.909 -2.114 1.00 89.44 92 THR A O 1
ATOM 751 N N . ASP A 1 93 ? 6.362 -21.727 -2.687 1.00 90.31 93 ASP A N 1
ATOM 752 C CA . ASP A 1 93 ? 6.602 -21.890 -4.125 1.00 90.31 93 ASP A CA 1
ATOM 753 C C . ASP A 1 93 ? 5.886 -20.839 -4.993 1.00 90.31 93 ASP A C 1
ATOM 755 O O . ASP A 1 93 ? 6.183 -20.731 -6.189 1.00 90.31 93 ASP A O 1
ATOM 759 N N . TYR A 1 94 ? 5.002 -20.044 -4.383 1.00 90.44 94 TYR A N 1
ATOM 760 C CA . TYR A 1 94 ? 4.305 -18.915 -4.997 1.00 90.44 94 TYR A CA 1
ATOM 761 C C . TYR A 1 94 ? 4.223 -17.700 -4.055 1.00 90.44 94 TYR A C 1
ATOM 763 O O . TYR A 1 94 ? 4.384 -17.832 -2.837 1.00 90.44 94 TYR A O 1
ATOM 771 N N . LEU A 1 95 ? 3.938 -16.524 -4.624 1.00 89.19 95 LEU A N 1
ATOM 772 C CA . LEU A 1 95 ? 3.565 -15.307 -3.890 1.00 89.19 95 LEU A CA 1
ATOM 773 C C . LEU A 1 95 ? 2.181 -14.813 -4.321 1.00 89.19 95 LEU A C 1
ATOM 775 O O . LEU A 1 95 ? 1.864 -14.819 -5.510 1.00 89.19 95 LEU A O 1
ATOM 779 N N . ASP A 1 96 ? 1.373 -14.338 -3.371 1.00 91.69 96 ASP A N 1
ATOM 780 C CA . ASP A 1 96 ? 0.105 -13.673 -3.698 1.00 91.69 96 ASP A CA 1
ATOM 781 C C . ASP A 1 96 ? 0.344 -12.312 -4.378 1.00 91.69 96 ASP A C 1
ATOM 783 O O . ASP A 1 96 ? -0.295 -12.004 -5.376 1.00 91.69 96 ASP A O 1
ATOM 787 N N . LEU A 1 97 ? 1.313 -11.529 -3.892 1.00 95.00 97 LEU A N 1
ATOM 788 C CA . LEU A 1 97 ? 1.681 -10.225 -4.447 1.00 95.00 97 LEU A CA 1
ATOM 789 C C . LEU A 1 97 ? 3.203 -10.044 -4.431 1.00 95.00 97 LEU A C 1
ATOM 791 O O . LEU A 1 97 ? 3.852 -10.316 -3.418 1.00 95.00 97 LEU A O 1
ATOM 795 N N . PHE A 1 98 ? 3.771 -9.547 -5.530 1.00 94.56 98 PHE A N 1
ATOM 796 C CA . PHE A 1 98 ? 5.169 -9.117 -5.603 1.00 94.56 98 PHE A CA 1
ATOM 797 C C . PHE A 1 98 ? 5.259 -7.722 -6.225 1.00 94.56 98 PHE A C 1
ATOM 799 O O . PHE A 1 98 ? 4.602 -7.453 -7.228 1.00 94.56 98 PHE A O 1
ATOM 806 N N . ILE A 1 99 ? 6.050 -6.830 -5.622 1.00 95.69 99 ILE A N 1
ATOM 807 C CA . ILE A 1 99 ? 6.084 -5.410 -5.999 1.00 95.69 99 ILE A CA 1
ATOM 808 C C . ILE A 1 99 ? 7.502 -4.877 -6.195 1.00 95.69 99 ILE A C 1
ATOM 810 O O . ILE A 1 99 ? 8.427 -5.255 -5.467 1.00 95.69 99 ILE A O 1
ATOM 814 N N . ILE A 1 100 ? 7.663 -3.930 -7.124 1.00 94.31 100 ILE A N 1
ATOM 815 C CA . ILE A 1 100 ? 8.852 -3.068 -7.165 1.00 94.31 100 ILE A CA 1
ATOM 816 C C . ILE A 1 100 ? 8.755 -2.070 -6.008 1.00 94.31 100 ILE A C 1
ATOM 818 O O . ILE A 1 100 ? 7.822 -1.284 -5.942 1.00 94.31 100 ILE A O 1
ATOM 822 N N . HIS A 1 101 ? 9.726 -2.093 -5.095 1.00 91.38 101 HIS A N 1
ATOM 823 C CA . HIS A 1 101 ? 9.644 -1.356 -3.826 1.00 91.38 101 HIS A CA 1
ATOM 824 C C . HIS A 1 101 ? 9.676 0.180 -3.955 1.00 91.38 101 HIS A C 1
ATOM 826 O O . HIS A 1 101 ? 9.110 0.875 -3.121 1.00 91.38 101 HIS A O 1
ATOM 832 N N . ALA A 1 102 ? 10.400 0.717 -4.935 1.00 91.88 102 ALA A N 1
ATOM 833 C CA . ALA A 1 102 ? 10.533 2.156 -5.171 1.00 91.88 102 ALA A CA 1
ATOM 834 C C . ALA A 1 102 ? 10.977 2.395 -6.620 1.00 91.88 102 ALA A C 1
ATOM 836 O O . ALA A 1 102 ? 11.684 1.530 -7.158 1.00 91.88 102 ALA A O 1
ATOM 837 N N . PRO A 1 103 ? 10.642 3.534 -7.252 1.00 92.44 103 PRO A N 1
ATOM 838 C CA . PRO A 1 103 ? 11.063 3.834 -8.621 1.00 92.44 103 PRO A CA 1
ATOM 839 C C . PRO A 1 103 ? 12.585 3.985 -8.736 1.00 92.44 103 PRO A C 1
ATOM 841 O O . PRO A 1 103 ? 13.158 3.566 -9.736 1.00 92.44 103 PRO A O 1
ATOM 844 N N . TRP A 1 104 ? 13.266 4.427 -7.677 1.00 90.88 104 TRP A N 1
ATOM 845 C CA . TRP A 1 104 ? 14.713 4.679 -7.629 1.00 90.88 104 TRP A CA 1
ATOM 846 C C . TRP A 1 104 ? 15.358 4.203 -6.319 1.00 90.88 104 TRP A C 1
ATOM 848 O O . TRP A 1 104 ? 14.651 3.857 -5.368 1.00 90.88 104 TRP A O 1
ATOM 858 N N . PRO A 1 105 ? 16.704 4.187 -6.235 1.00 87.38 105 PRO A N 1
ATOM 859 C CA . PRO A 1 105 ? 17.428 3.991 -4.990 1.00 87.38 105 PRO A CA 1
ATOM 860 C C . PRO A 1 105 ? 17.085 5.031 -3.913 1.00 87.38 105 PRO A C 1
ATOM 862 O O . PRO A 1 105 ? 17.108 6.221 -4.198 1.00 87.38 105 PRO A O 1
ATOM 865 N N . TRP A 1 106 ? 16.828 4.632 -2.660 1.00 83.06 106 TRP A N 1
ATOM 866 C CA . TRP A 1 106 ? 16.545 5.597 -1.575 1.00 83.06 106 TRP A CA 1
ATOM 867 C C . TRP A 1 106 ? 17.707 6.572 -1.308 1.00 83.06 106 TRP A C 1
ATOM 869 O O . TRP A 1 106 ? 17.488 7.684 -0.845 1.00 83.06 106 TRP A O 1
ATOM 879 N N . ASN A 1 107 ? 18.945 6.168 -1.606 1.00 83.81 107 ASN A N 1
ATOM 880 C CA . ASN A 1 107 ? 20.144 7.012 -1.536 1.00 83.81 107 ASN A CA 1
ATOM 881 C C . ASN A 1 107 ? 20.365 7.881 -2.789 1.00 83.81 107 ASN A C 1
ATOM 883 O O . ASN A 1 107 ? 21.297 8.678 -2.805 1.00 83.81 107 ASN A O 1
ATOM 887 N N . GLU A 1 108 ? 19.552 7.710 -3.832 1.00 86.44 108 GLU A N 1
ATOM 888 C CA . GLU A 1 108 ? 19.595 8.453 -5.098 1.00 86.44 108 GLU A CA 1
ATOM 889 C C . GLU A 1 108 ? 18.160 8.856 -5.482 1.00 86.44 108 GLU A C 1
ATOM 891 O O . GLU A 1 108 ? 17.667 8.543 -6.566 1.00 86.44 108 GLU A O 1
ATOM 896 N N . MET A 1 109 ? 17.454 9.486 -4.539 1.00 86.00 109 MET A N 1
ATOM 897 C CA . MET A 1 109 ? 16.047 9.851 -4.698 1.00 86.00 109 MET A CA 1
ATOM 898 C C . MET A 1 109 ? 15.859 10.797 -5.895 1.00 86.00 109 MET A C 1
ATOM 900 O O . MET A 1 109 ? 16.601 11.767 -6.032 1.00 86.00 109 MET A O 1
ATOM 904 N N . GLY A 1 110 ? 14.895 10.501 -6.770 1.00 87.19 110 GLY A N 1
ATOM 905 C CA . GLY A 1 110 ? 14.655 11.250 -8.013 1.00 87.19 110 GLY A CA 1
ATOM 906 C C . GLY A 1 110 ? 15.535 10.837 -9.200 1.00 87.19 110 GLY A C 1
ATOM 907 O O . GLY A 1 110 ? 15.403 11.391 -10.289 1.00 87.19 110 GLY A O 1
ATOM 908 N N . LYS A 1 111 ? 16.434 9.856 -9.038 1.00 91.56 111 LYS A N 1
ATOM 909 C CA . LYS A 1 111 ? 17.191 9.298 -10.164 1.00 91.56 111 LYS A CA 1
ATOM 910 C C . LYS A 1 111 ? 16.250 8.611 -11.150 1.00 91.56 111 LYS A C 1
ATOM 912 O O . LYS A 1 111 ? 15.543 7.680 -10.769 1.00 91.56 111 LYS A O 1
ATOM 917 N N . ASN A 1 112 ? 16.339 8.967 -12.431 1.00 94.56 112 ASN A N 1
ATOM 918 C CA . ASN A 1 112 ? 15.631 8.226 -13.468 1.00 94.56 112 ASN A CA 1
ATOM 919 C C . ASN A 1 112 ? 16.153 6.777 -13.526 1.00 94.56 112 ASN A C 1
ATOM 921 O O . ASN A 1 112 ? 17.341 6.526 -13.739 1.00 94.56 112 ASN A O 1
ATOM 925 N N . CYS A 1 113 ? 15.248 5.831 -13.294 1.00 94.69 113 CYS A N 1
ATOM 926 C CA . CYS A 1 113 ? 15.497 4.394 -13.348 1.00 94.69 113 CYS A CA 1
ATOM 927 C C . CYS A 1 113 ? 14.460 3.693 -14.238 1.00 94.69 113 CYS A C 1
ATOM 929 O O . CYS A 1 113 ? 14.200 2.507 -14.044 1.00 94.69 113 CYS A O 1
ATOM 931 N N . ASP A 1 114 ? 13.858 4.410 -15.187 1.00 95.88 114 ASP A N 1
ATOM 932 C CA . ASP A 1 114 ? 12.699 3.974 -15.972 1.00 95.88 114 ASP A CA 1
ATOM 933 C C . ASP A 1 114 ? 12.964 2.697 -16.756 1.00 95.88 114 ASP A C 1
ATOM 935 O O . ASP A 1 114 ? 12.200 1.737 -16.650 1.00 95.88 114 ASP A O 1
ATOM 939 N N . GLU A 1 115 ? 14.091 2.640 -17.466 1.00 97.00 115 GLU A N 1
ATOM 940 C CA . GLU A 1 115 ? 14.512 1.435 -18.183 1.00 97.00 115 GLU A CA 1
ATOM 941 C C . GLU A 1 115 ? 14.653 0.251 -17.219 1.00 97.00 115 GLU A C 1
ATOM 943 O O . GLU A 1 115 ? 14.160 -0.847 -17.471 1.00 97.00 115 GLU A O 1
ATOM 948 N N . GLY A 1 116 ? 15.270 0.483 -16.062 1.00 95.62 116 GLY A N 1
ATOM 949 C CA . GLY A 1 116 ? 15.467 -0.548 -15.055 1.00 95.62 116 GLY A CA 1
ATOM 950 C C . GLY A 1 116 ? 14.173 -1.003 -14.372 1.00 95.62 116 GLY A C 1
ATOM 951 O O . GLY A 1 116 ? 14.037 -2.177 -14.023 1.00 95.62 116 GLY A O 1
ATOM 952 N N . ASN A 1 117 ? 13.213 -0.092 -14.201 1.00 96.06 117 ASN A N 1
ATOM 953 C CA . ASN A 1 117 ? 11.868 -0.387 -13.716 1.00 96.06 117 ASN A CA 1
ATOM 954 C C . ASN A 1 117 ? 11.131 -1.290 -14.705 1.00 96.06 117 ASN A C 1
ATOM 956 O O . ASN A 1 117 ? 10.619 -2.327 -14.291 1.00 96.06 117 ASN A O 1
ATOM 960 N N . VAL A 1 118 ? 11.173 -0.961 -15.999 1.00 98.31 118 VAL A N 1
ATOM 961 C CA . VAL A 1 118 ? 10.597 -1.788 -17.072 1.00 98.31 118 VAL A CA 1
ATOM 962 C C . VAL A 1 118 ? 11.250 -3.169 -17.105 1.00 98.31 118 VAL A C 1
ATOM 964 O O . VAL A 1 118 ? 10.552 -4.177 -17.136 1.00 98.31 118 VAL A O 1
ATOM 967 N N . GLN A 1 119 ? 12.582 -3.253 -17.034 1.00 98.00 119 GLN A N 1
ATOM 968 C CA . GLN A 1 119 ? 13.290 -4.539 -17.035 1.00 98.00 119 GLN A CA 1
ATOM 969 C C . GLN A 1 119 ? 12.913 -5.419 -15.837 1.00 98.00 119 GLN A C 1
ATOM 971 O O . GLN A 1 119 ? 12.690 -6.620 -15.992 1.00 98.00 119 GLN A O 1
ATOM 976 N N . ALA A 1 120 ? 12.838 -4.839 -14.638 1.00 96.31 120 ALA A N 1
ATOM 977 C CA . ALA A 1 120 ? 12.413 -5.570 -13.449 1.00 96.31 120 ALA A CA 1
ATOM 978 C C . ALA A 1 120 ? 10.946 -6.013 -13.554 1.00 96.31 120 ALA A C 1
ATOM 980 O O . ALA A 1 120 ? 10.626 -7.141 -13.183 1.00 96.31 120 ALA A O 1
ATOM 981 N N . TYR A 1 121 ? 10.076 -5.154 -14.087 1.00 97.88 121 TYR A N 1
ATOM 982 C CA . TYR A 1 121 ? 8.655 -5.445 -14.222 1.00 97.88 121 TYR A CA 1
ATOM 983 C C . TYR A 1 121 ? 8.386 -6.537 -15.268 1.00 97.88 121 TYR A C 1
ATOM 985 O O . TYR A 1 121 ? 7.653 -7.472 -14.973 1.00 97.88 121 TYR A O 1
ATOM 993 N N . LYS A 1 122 ? 9.088 -6.544 -16.410 1.00 98.56 122 LYS A N 1
ATOM 994 C CA . LYS A 1 122 ? 9.011 -7.634 -17.407 1.00 98.56 122 LYS A CA 1
ATOM 995 C C . LYS A 1 122 ? 9.347 -9.010 -16.835 1.00 98.56 122 LYS A C 1
ATOM 997 O O . LYS A 1 122 ? 8.710 -10.006 -17.168 1.00 98.56 122 LYS A O 1
ATOM 1002 N N . ALA A 1 123 ? 10.319 -9.085 -15.927 1.00 97.56 123 ALA A N 1
ATOM 1003 C CA . ALA A 1 123 ? 10.604 -10.331 -15.217 1.00 97.56 123 ALA A CA 1
ATOM 1004 C C . ALA A 1 123 ? 9.448 -10.751 -14.295 1.00 97.56 123 ALA A C 1
ATOM 1006 O O . ALA A 1 123 ? 9.191 -11.942 -14.122 1.00 97.56 123 ALA A O 1
ATOM 1007 N N . MET A 1 124 ? 8.758 -9.785 -13.686 1.00 97.44 124 MET A N 1
ATOM 1008 C CA . MET A 1 124 ? 7.575 -10.040 -12.863 1.00 97.44 124 MET A CA 1
ATOM 1009 C C . MET A 1 124 ? 6.393 -10.511 -13.717 1.00 97.44 124 MET A C 1
ATOM 1011 O O . MET A 1 124 ? 5.698 -11.428 -13.289 1.00 97.44 124 MET A O 1
ATOM 1015 N N . GLU A 1 125 ? 6.214 -9.971 -14.925 1.00 98.44 125 GLU A N 1
ATOM 1016 C CA . GLU A 1 125 ? 5.218 -10.439 -15.899 1.00 98.44 125 GLU A CA 1
ATOM 1017 C C . GLU A 1 125 ? 5.459 -11.893 -16.299 1.00 98.44 125 GLU A C 1
ATOM 1019 O O . GLU A 1 125 ? 4.539 -12.702 -16.218 1.00 98.44 125 GLU A O 1
ATOM 1024 N N . GLU A 1 126 ? 6.701 -12.272 -16.631 1.00 98.38 126 GLU A N 1
ATOM 1025 C CA . GLU A 1 126 ? 7.038 -13.675 -16.920 1.00 98.38 126 GLU A CA 1
ATOM 1026 C C . GLU A 1 126 ? 6.640 -14.584 -15.744 1.00 98.38 126 GLU A C 1
ATOM 1028 O O . GLU A 1 126 ? 5.976 -15.604 -15.918 1.00 98.38 126 GLU A O 1
ATOM 1033 N N . LEU A 1 127 ? 7.011 -14.201 -14.519 1.00 96.50 127 LEU A N 1
ATOM 1034 C CA . LEU A 1 127 ? 6.715 -14.977 -13.312 1.00 96.50 127 LEU A CA 1
ATOM 1035 C C . LEU A 1 127 ? 5.211 -15.043 -12.999 1.00 96.50 127 LEU A C 1
ATOM 1037 O O . LEU A 1 127 ? 4.741 -16.069 -12.498 1.00 96.50 127 LEU A O 1
ATOM 1041 N N . TYR A 1 128 ? 4.461 -13.985 -13.302 1.00 97.25 128 TYR A N 1
ATOM 1042 C CA . TYR A 1 128 ? 3.003 -13.959 -13.217 1.00 97.25 128 TYR A CA 1
ATOM 1043 C C . TYR A 1 128 ? 2.374 -14.923 -14.230 1.00 97.25 128 TYR A C 1
ATOM 1045 O O . TYR A 1 128 ? 1.589 -15.788 -13.845 1.00 97.25 128 TYR A O 1
ATOM 1053 N N . MET A 1 129 ? 2.803 -14.870 -15.495 1.00 98.00 129 MET A N 1
ATOM 1054 C CA . MET A 1 129 ? 2.315 -15.758 -16.559 1.00 98.00 129 MET A CA 1
ATOM 1055 C C . MET A 1 129 ? 2.641 -17.235 -16.293 1.00 98.00 129 MET A C 1
ATOM 1057 O O . MET A 1 129 ? 1.881 -18.123 -16.670 1.00 98.00 129 MET A O 1
ATOM 1061 N N . LEU A 1 130 ? 3.743 -17.511 -15.590 1.00 97.44 130 LEU A N 1
ATOM 1062 C CA . LEU A 1 130 ? 4.107 -18.851 -15.116 1.00 97.44 130 LEU A CA 1
ATOM 1063 C C . LEU A 1 130 ? 3.319 -19.307 -13.869 1.00 97.44 130 LEU A C 1
ATOM 1065 O O . LEU A 1 130 ? 3.580 -20.394 -13.348 1.00 97.44 130 LEU A O 1
ATOM 1069 N N . GLY A 1 131 ? 2.405 -18.487 -13.343 1.00 95.38 131 GLY A N 1
ATOM 1070 C CA . GLY A 1 131 ? 1.606 -18.784 -12.150 1.00 95.38 131 GLY A CA 1
ATOM 1071 C C . GLY A 1 131 ? 2.401 -18.772 -10.839 1.00 95.38 131 GLY A C 1
ATOM 1072 O O . GLY A 1 131 ? 1.933 -19.287 -9.824 1.00 95.38 131 GLY A O 1
ATOM 1073 N N . LYS A 1 132 ? 3.618 -18.213 -10.839 1.00 94.94 132 LYS A N 1
ATOM 1074 C CA . LYS A 1 132 ? 4.479 -18.114 -9.646 1.00 94.94 132 LYS A CA 1
ATOM 1075 C C . LYS A 1 132 ? 4.131 -16.913 -8.771 1.00 94.94 132 LYS A C 1
ATOM 1077 O O . LYS A 1 132 ? 4.451 -16.905 -7.581 1.00 94.94 132 LYS A O 1
ATOM 1082 N N . ILE A 1 133 ? 3.477 -15.916 -9.353 1.00 94.38 133 ILE A N 1
ATOM 1083 C CA . ILE A 1 133 ? 2.979 -14.726 -8.672 1.00 94.38 133 ILE A CA 1
ATOM 1084 C C . ILE A 1 133 ? 1.513 -14.546 -9.069 1.00 94.38 133 ILE A C 1
ATOM 1086 O O . ILE A 1 133 ? 1.204 -14.618 -10.253 1.00 94.38 133 ILE A O 1
ATOM 1090 N N . ARG A 1 134 ? 0.612 -14.317 -8.107 1.00 92.62 134 ARG A N 1
ATOM 1091 C CA . ARG A 1 134 ? -0.824 -14.130 -8.396 1.00 92.62 134 ARG A CA 1
ATOM 1092 C C . ARG A 1 134 ? -1.210 -12.693 -8.735 1.00 92.62 134 ARG A C 1
ATOM 1094 O O . ARG A 1 134 ? -2.211 -12.498 -9.408 1.00 92.62 134 ARG A O 1
ATOM 1101 N N . ALA A 1 135 ? -0.435 -11.714 -8.279 1.00 95.56 135 ALA A N 1
ATOM 1102 C CA . ALA A 1 135 ? -0.573 -10.306 -8.625 1.00 95.56 135 ALA A CA 1
ATOM 1103 C C . ALA A 1 135 ? 0.797 -9.615 -8.600 1.00 95.56 135 ALA A C 1
ATOM 1105 O O . ALA A 1 135 ? 1.641 -9.881 -7.740 1.00 95.56 135 ALA A O 1
ATOM 1106 N N . ILE A 1 136 ? 1.018 -8.702 -9.537 1.00 96.88 136 ILE A N 1
ATOM 1107 C CA . ILE A 1 136 ? 2.246 -7.906 -9.640 1.00 96.88 136 ILE A CA 1
ATOM 1108 C C . ILE A 1 136 ? 1.920 -6.422 -9.530 1.00 96.88 136 ILE A C 1
ATOM 1110 O O . ILE A 1 136 ? 0.875 -5.981 -10.006 1.00 96.88 136 ILE A O 1
ATOM 1114 N N . GLY A 1 137 ? 2.798 -5.658 -8.889 1.00 97.38 137 GLY A N 1
ATOM 1115 C CA . GLY A 1 137 ? 2.573 -4.234 -8.679 1.00 97.38 137 GLY A CA 1
ATOM 1116 C C . GLY A 1 137 ? 3.844 -3.444 -8.403 1.00 97.38 137 GLY A C 1
ATOM 1117 O O . GLY A 1 137 ? 4.969 -3.904 -8.622 1.00 97.38 137 GLY A O 1
ATOM 1118 N N . VAL A 1 138 ? 3.656 -2.235 -7.897 1.00 97.56 138 VAL A N 1
ATOM 1119 C CA . VAL A 1 138 ? 4.719 -1.277 -7.594 1.00 97.56 138 VAL A CA 1
ATOM 1120 C C . VAL A 1 138 ? 4.458 -0.590 -6.253 1.00 97.56 138 VAL A C 1
ATOM 1122 O O . VAL A 1 138 ? 3.424 -0.792 -5.616 1.00 97.56 138 VAL A O 1
ATOM 1125 N N . SER A 1 139 ? 5.426 0.185 -5.780 1.00 96.12 139 SER A N 1
ATOM 1126 C CA . SER A 1 139 ? 5.317 0.975 -4.561 1.00 96.12 139 SER A CA 1
ATOM 1127 C C . SER A 1 139 ? 6.098 2.268 -4.696 1.00 96.12 139 SER A C 1
ATOM 1129 O O . SER A 1 139 ? 7.225 2.251 -5.191 1.00 96.12 139 SER A O 1
ATOM 1131 N N . ASN A 1 140 ? 5.518 3.369 -4.216 1.00 95.00 140 ASN A N 1
ATOM 1132 C CA . ASN A 1 140 ? 6.077 4.723 -4.306 1.00 95.00 140 ASN A CA 1
ATOM 1133 C C . ASN A 1 140 ? 6.214 5.247 -5.745 1.00 95.00 140 ASN A C 1
ATOM 1135 O O . ASN A 1 140 ? 7.096 6.056 -6.018 1.00 95.00 140 ASN A O 1
ATOM 1139 N N . PHE A 1 141 ? 5.402 4.744 -6.678 1.00 97.06 141 PHE A N 1
ATOM 1140 C CA . PHE A 1 141 ? 5.418 5.203 -8.066 1.00 97.06 141 PHE A CA 1
ATOM 1141 C C . PHE A 1 141 ? 4.420 6.350 -8.233 1.00 97.06 141 PHE A C 1
ATOM 1143 O O . PHE A 1 141 ? 3.234 6.174 -7.964 1.00 97.06 141 PHE A O 1
ATOM 1150 N N . GLU A 1 142 ? 4.914 7.494 -8.699 1.00 97.56 142 GLU A N 1
ATOM 1151 C CA . GLU A 1 142 ? 4.091 8.604 -9.205 1.00 97.56 142 GLU A CA 1
ATOM 1152 C C . GLU A 1 142 ? 3.557 8.317 -10.621 1.00 97.56 142 GLU A C 1
ATOM 1154 O O . GLU A 1 142 ? 4.021 7.383 -11.283 1.00 97.56 142 GLU A O 1
ATOM 1159 N N . ILE A 1 143 ? 2.623 9.147 -11.102 1.00 98.44 143 ILE A N 1
ATOM 1160 C CA . ILE A 1 143 ? 1.936 8.990 -12.402 1.00 98.44 143 ILE A CA 1
ATOM 1161 C C . ILE A 1 143 ? 2.927 8.761 -13.553 1.00 98.44 143 ILE A C 1
ATOM 1163 O O . ILE A 1 143 ? 2.765 7.820 -14.326 1.00 98.44 143 ILE A O 1
ATOM 1167 N N . GLU A 1 144 ? 3.999 9.554 -13.631 1.00 97.69 144 GLU A N 1
ATOM 1168 C CA . GLU A 1 144 ? 5.021 9.431 -14.684 1.00 97.69 144 GLU A CA 1
ATOM 1169 C C . GLU A 1 144 ? 5.702 8.050 -14.712 1.00 97.69 144 GLU A C 1
ATOM 1171 O O . GLU A 1 144 ? 5.958 7.489 -15.780 1.00 97.69 144 GLU A O 1
ATOM 1176 N N . HIS A 1 145 ? 5.927 7.451 -13.542 1.00 97.94 145 HIS A N 1
ATOM 1177 C CA . HIS A 1 145 ? 6.534 6.128 -13.430 1.00 97.94 145 HIS A CA 1
ATOM 1178 C C . HIS A 1 145 ? 5.549 5.023 -13.811 1.00 97.94 145 HIS A C 1
ATOM 1180 O O . HIS A 1 145 ? 5.950 4.020 -14.406 1.00 97.94 145 HIS A O 1
ATOM 1186 N N . LEU A 1 146 ? 4.270 5.188 -13.452 1.00 98.62 146 LEU A N 1
ATOM 1187 C CA . LEU A 1 146 ? 3.203 4.258 -13.821 1.00 98.62 146 LEU A CA 1
ATOM 1188 C C . LEU A 1 146 ? 2.995 4.250 -15.336 1.00 98.62 146 LEU A C 1
ATOM 1190 O O . LEU A 1 146 ? 2.979 3.177 -15.933 1.00 98.62 146 LEU A O 1
ATOM 1194 N N . GLU A 1 147 ? 2.916 5.426 -15.961 1.00 98.50 147 GLU A N 1
ATOM 1195 C CA . GLU A 1 147 ? 2.836 5.583 -17.420 1.00 98.50 147 GLU A CA 1
ATOM 1196 C C . GLU A 1 147 ? 4.024 4.916 -18.126 1.00 98.50 147 GLU A C 1
ATOM 1198 O O . GLU A 1 147 ? 3.848 4.203 -19.116 1.00 98.50 147 GLU A O 1
ATOM 1203 N N . ASN A 1 148 ? 5.240 5.055 -17.587 1.00 98.38 148 ASN A N 1
ATOM 1204 C CA . ASN A 1 148 ? 6.405 4.368 -18.141 1.00 98.38 148 ASN A CA 1
ATOM 1205 C C . ASN A 1 148 ? 6.271 2.831 -18.103 1.00 98.38 148 ASN A C 1
ATOM 1207 O O . ASN A 1 148 ? 6.657 2.172 -19.069 1.00 98.38 148 ASN A O 1
ATOM 1211 N N . ILE A 1 149 ? 5.719 2.249 -17.032 1.00 98.38 149 ILE A N 1
ATOM 1212 C CA . ILE A 1 149 ? 5.443 0.804 -16.988 1.00 98.38 149 ILE A CA 1
ATOM 1213 C C . ILE A 1 149 ? 4.346 0.442 -17.992 1.00 98.38 149 ILE A C 1
ATOM 1215 O O . ILE A 1 149 ? 4.579 -0.398 -18.855 1.00 98.38 149 ILE A O 1
ATOM 1219 N N . ILE A 1 150 ? 3.193 1.110 -17.934 1.00 98.44 150 ILE A N 1
ATOM 1220 C CA . ILE A 1 150 ? 2.015 0.808 -18.767 1.00 98.44 150 ILE A CA 1
ATOM 1221 C C . ILE A 1 150 ? 2.339 0.899 -20.263 1.00 98.44 150 ILE A C 1
ATOM 1223 O O . ILE A 1 150 ? 1.847 0.106 -21.057 1.00 98.44 150 ILE A O 1
ATOM 1227 N N . LYS A 1 151 ? 3.203 1.834 -20.663 1.00 98.44 151 LYS A N 1
ATOM 1228 C CA . LYS A 1 151 ? 3.616 1.995 -22.060 1.00 98.44 151 LYS A CA 1
ATOM 1229 C C . LYS A 1 151 ? 4.531 0.874 -22.569 1.00 98.44 151 LYS A C 1
ATOM 1231 O O . LYS A 1 151 ? 4.582 0.641 -23.775 1.00 98.44 151 LYS A O 1
ATOM 1236 N N . ASN A 1 152 ? 5.313 0.243 -21.693 1.00 98.56 152 ASN A N 1
ATOM 1237 C CA . ASN A 1 152 ? 6.423 -0.637 -22.083 1.00 98.56 152 ASN A CA 1
ATOM 1238 C C . ASN A 1 152 ? 6.261 -2.103 -21.642 1.00 98.56 152 ASN A C 1
ATOM 1240 O O . ASN A 1 152 ? 7.121 -2.929 -21.980 1.00 98.56 152 ASN A O 1
ATOM 1244 N N . CYS A 1 153 ? 5.207 -2.403 -20.888 1.00 98.12 153 CYS A N 1
ATOM 1245 C CA . CYS A 1 153 ? 4.857 -3.706 -20.332 1.00 98.12 153 CYS A CA 1
ATOM 1246 C C . CYS A 1 153 ? 3.424 -4.083 -20.739 1.00 98.12 153 CYS A C 1
ATOM 1248 O O . CYS A 1 153 ? 2.627 -3.216 -21.090 1.00 98.12 153 CYS A O 1
ATOM 1250 N N . ASP A 1 154 ? 3.109 -5.373 -20.702 1.00 98.31 154 ASP A N 1
ATOM 1251 C CA . ASP A 1 154 ? 1.833 -5.926 -21.167 1.00 98.31 154 ASP A CA 1
ATOM 1252 C C . ASP A 1 154 ? 0.751 -5.920 -20.068 1.00 98.31 154 ASP A C 1
ATOM 1254 O O . ASP A 1 154 ? -0.445 -5.912 -20.358 1.00 98.31 154 ASP A O 1
ATOM 1258 N N . ILE A 1 155 ? 1.158 -5.932 -18.797 1.00 98.25 155 ILE A N 1
ATOM 1259 C CA . ILE A 1 155 ? 0.297 -6.058 -17.621 1.00 98.25 155 ILE A CA 1
ATOM 1260 C C . ILE A 1 155 ? 0.341 -4.765 -16.807 1.00 98.25 155 ILE A C 1
ATOM 1262 O O . ILE A 1 155 ? 1.351 -4.428 -16.182 1.00 98.25 155 ILE A O 1
ATOM 1266 N N . VAL A 1 156 ? -0.795 -4.074 -16.730 1.00 98.56 156 VAL A N 1
ATOM 1267 C CA . VAL A 1 156 ? -0.970 -2.926 -15.830 1.00 98.56 156 VAL A CA 1
ATOM 1268 C C . VAL A 1 156 ? -0.712 -3.364 -14.376 1.00 98.56 156 VAL A C 1
ATOM 1270 O O . VAL A 1 156 ? -1.195 -4.426 -13.970 1.00 98.56 156 VAL A O 1
ATOM 1273 N N . PRO A 1 157 ? 0.055 -2.600 -13.570 1.00 98.56 157 PRO A N 1
ATOM 1274 C CA . PRO A 1 157 ? 0.232 -2.891 -12.148 1.00 98.56 157 PRO A CA 1
ATOM 1275 C C . PRO A 1 157 ? -1.100 -3.103 -11.439 1.00 98.56 157 PRO A C 1
ATOM 1277 O O . PRO A 1 157 ? -1.918 -2.202 -11.376 1.00 98.56 157 PRO A O 1
ATOM 1280 N N . HIS A 1 158 ? -1.294 -4.270 -10.826 1.00 98.50 158 HIS A N 1
ATOM 1281 C CA . HIS A 1 158 ? -2.513 -4.548 -10.061 1.00 98.50 158 HIS A CA 1
ATOM 1282 C C . HIS A 1 158 ? -2.599 -3.662 -8.812 1.00 98.50 158 HIS A C 1
ATOM 1284 O O . HIS A 1 158 ? -3.679 -3.435 -8.273 1.00 98.50 158 HIS A O 1
ATOM 1290 N N . VAL A 1 159 ? -1.441 -3.221 -8.305 1.00 98.19 159 VAL A N 1
ATOM 1291 C CA . VAL A 1 159 ? -1.318 -2.463 -7.061 1.00 98.19 159 VAL A CA 1
ATOM 1292 C C . VAL A 1 159 ? -0.255 -1.376 -7.177 1.00 98.19 159 VAL A C 1
ATOM 1294 O O . VAL A 1 159 ? 0.848 -1.642 -7.665 1.00 98.19 159 VAL A O 1
ATOM 1297 N N . ASN A 1 160 ? -0.538 -0.205 -6.602 1.00 98.50 160 ASN A N 1
ATOM 1298 C CA . ASN A 1 160 ? 0.468 0.772 -6.190 1.00 98.50 160 ASN A CA 1
ATOM 1299 C C . ASN A 1 160 ? 0.415 0.964 -4.665 1.00 98.50 160 ASN A C 1
ATOM 1301 O O . ASN A 1 160 ? -0.560 1.465 -4.104 1.00 98.50 160 ASN A O 1
ATOM 1305 N N . GLN A 1 161 ? 1.465 0.528 -3.969 1.00 97.94 161 GLN A N 1
ATOM 1306 C CA . GLN A 1 161 ? 1.586 0.701 -2.524 1.00 97.94 161 GLN A CA 1
ATOM 1307 C C . GLN A 1 161 ? 2.238 2.053 -2.200 1.00 97.94 161 GLN A C 1
ATOM 1309 O O . GLN A 1 161 ? 3.432 2.240 -2.444 1.00 97.94 161 GLN A O 1
ATOM 1314 N N . ILE A 1 162 ? 1.487 2.975 -1.600 1.00 96.31 162 ILE A N 1
ATOM 1315 C CA . ILE A 1 162 ? 1.926 4.353 -1.326 1.00 96.31 162 ILE A CA 1
ATOM 1316 C C . ILE A 1 162 ? 1.751 4.738 0.143 1.00 96.31 162 ILE A C 1
ATOM 1318 O O . ILE A 1 162 ? 0.970 4.143 0.890 1.00 96.31 162 ILE A O 1
ATOM 1322 N N . GLY A 1 163 ? 2.522 5.733 0.577 1.00 94.69 163 GLY A N 1
ATOM 1323 C CA . GLY A 1 163 ? 2.528 6.196 1.956 1.00 94.69 163 GLY A CA 1
ATOM 1324 C C . GLY A 1 163 ? 1.383 7.156 2.218 1.00 94.69 163 GLY A C 1
ATOM 1325 O O . GLY A 1 163 ? 1.628 8.358 2.250 1.00 94.69 163 GLY A O 1
ATOM 1326 N N . HIS A 1 164 ? 0.182 6.626 2.441 1.00 95.75 164 HIS A N 1
ATOM 1327 C CA . HIS A 1 164 ? -1.046 7.407 2.557 1.00 95.75 164 HIS A CA 1
ATOM 1328 C C . HIS A 1 164 ? -1.737 7.225 3.918 1.00 95.75 164 HIS A C 1
ATOM 1330 O O . HIS A 1 164 ? -1.782 6.129 4.480 1.00 95.75 164 HIS A O 1
ATOM 1336 N N . PHE A 1 165 ? -2.257 8.327 4.455 1.00 95.88 165 PHE A N 1
ATOM 1337 C CA . PHE A 1 165 ? -3.000 8.419 5.714 1.00 95.88 165 PHE A CA 1
ATOM 1338 C C . PHE A 1 165 ? -3.754 9.756 5.773 1.00 95.88 165 PHE A C 1
ATOM 1340 O O . PHE A 1 165 ? -3.554 10.625 4.923 1.00 95.88 165 PHE A O 1
ATOM 1347 N N . ILE A 1 166 ? -4.597 9.937 6.796 1.00 96.25 166 ILE A N 1
ATOM 1348 C CA . ILE A 1 166 ? -5.362 11.174 7.020 1.00 96.25 166 ILE A CA 1
ATOM 1349 C C . ILE A 1 166 ? -4.418 12.387 7.068 1.00 96.25 166 ILE A C 1
ATOM 1351 O O . ILE A 1 166 ? -3.582 12.488 7.964 1.00 96.25 166 ILE A O 1
ATOM 1355 N N . GLY A 1 167 ? -4.570 13.315 6.123 1.00 93.12 167 GLY A N 1
ATOM 1356 C CA . GLY A 1 167 ? -3.763 14.537 6.029 1.00 93.12 167 GLY A CA 1
ATOM 1357 C C . GLY A 1 167 ? -2.814 14.612 4.834 1.00 93.12 167 GLY A C 1
ATOM 1358 O O . GLY A 1 167 ? -2.370 15.714 4.501 1.00 93.12 167 GLY A O 1
ATOM 1359 N N . ILE A 1 168 ? -2.544 13.485 4.168 1.00 92.00 168 ILE A N 1
ATOM 1360 C CA . ILE A 1 168 ? -1.740 13.438 2.941 1.00 92.00 168 ILE A CA 1
ATOM 1361 C C . ILE A 1 168 ? -2.625 13.664 1.722 1.00 92.00 168 ILE A C 1
ATOM 1363 O O . ILE A 1 168 ? -3.650 13.002 1.564 1.00 92.00 168 ILE A O 1
ATOM 1367 N N . ASP A 1 169 ? -2.194 14.565 0.842 1.00 88.75 169 ASP A N 1
ATOM 1368 C CA . ASP A 1 169 ? -2.849 14.804 -0.439 1.00 88.75 169 ASP A CA 1
ATOM 1369 C C . ASP A 1 169 ? -2.142 14.028 -1.558 1.00 88.75 169 ASP A C 1
ATOM 1371 O O . ASP A 1 169 ? -0.989 14.296 -1.890 1.00 88.75 169 ASP A O 1
ATOM 1375 N N . HIS A 1 170 ? -2.846 13.039 -2.104 1.00 92.81 170 HIS A N 1
ATOM 1376 C CA . HIS A 1 170 ? -2.447 12.263 -3.279 1.00 92.81 170 HIS A CA 1
ATOM 1377 C C . HIS A 1 170 ? -3.590 12.211 -4.298 1.00 92.81 170 HIS A C 1
ATOM 1379 O O . HIS A 1 170 ? -3.714 11.221 -5.015 1.00 92.81 170 HIS A O 1
ATOM 1385 N N . LYS A 1 171 ? -4.458 13.234 -4.328 1.00 94.25 171 LYS A N 1
ATOM 1386 C CA . LYS A 1 171 ? -5.700 13.211 -5.109 1.00 94.25 171 LYS A CA 1
ATOM 1387 C C . LYS A 1 171 ? -5.475 12.775 -6.561 1.00 94.25 171 LYS A C 1
ATOM 1389 O O . LYS A 1 171 ? -6.039 11.766 -6.968 1.00 94.25 171 LYS A O 1
ATOM 1394 N N . ASP A 1 172 ? -4.590 13.462 -7.280 1.00 97.50 172 ASP A N 1
ATOM 1395 C CA . ASP A 1 172 ? -4.333 13.192 -8.700 1.00 97.50 172 ASP A CA 1
ATOM 1396 C C . ASP A 1 172 ? -3.797 11.768 -8.933 1.00 97.50 172 ASP A C 1
ATOM 1398 O O . ASP A 1 172 ? -4.197 11.088 -9.874 1.00 97.50 172 ASP A O 1
ATOM 1402 N N . LEU A 1 173 ? -2.916 11.280 -8.050 1.00 98.06 173 LEU A N 1
ATOM 1403 C CA . LEU A 1 173 ? -2.371 9.923 -8.141 1.00 98.06 173 LEU A CA 1
ATOM 1404 C C . LEU A 1 173 ? -3.444 8.863 -7.864 1.00 98.06 173 LEU A C 1
ATOM 1406 O O . LEU A 1 173 ? -3.460 7.831 -8.531 1.00 98.06 173 LEU A O 1
ATOM 1410 N N . ILE A 1 174 ? -4.318 9.099 -6.882 1.00 97.44 174 ILE A N 1
ATOM 1411 C CA . ILE A 1 174 ? -5.406 8.181 -6.524 1.00 97.44 174 ILE A CA 1
ATOM 1412 C C . ILE A 1 174 ? -6.421 8.104 -7.664 1.00 97.44 174 ILE A C 1
ATOM 1414 O O . ILE A 1 174 ? -6.747 6.998 -8.081 1.00 97.44 174 ILE A O 1
ATOM 1418 N N . GLU A 1 175 ? -6.855 9.249 -8.197 1.00 98.00 175 GLU A N 1
ATOM 1419 C CA . GLU A 1 175 ? -7.780 9.317 -9.338 1.00 98.00 175 GLU A CA 1
ATOM 1420 C C . GLU A 1 175 ? -7.192 8.613 -10.569 1.00 98.00 175 GLU A C 1
ATOM 1422 O O . GLU A 1 175 ? -7.865 7.802 -11.202 1.00 98.00 175 GLU A O 1
ATOM 1427 N N . TYR A 1 176 ? -5.905 8.835 -10.858 1.00 98.62 176 TYR A N 1
ATOM 1428 C CA . TYR A 1 176 ? -5.211 8.133 -11.937 1.00 98.62 176 TYR A CA 1
ATOM 1429 C C . TYR A 1 176 ? -5.149 6.613 -11.705 1.00 98.62 176 TYR A C 1
ATOM 1431 O O . TYR A 1 176 ? -5.377 5.828 -12.625 1.00 98.62 176 TYR A O 1
ATOM 1439 N N . CYS A 1 177 ? -4.836 6.173 -10.482 1.00 98.50 177 CYS A N 1
ATOM 1440 C CA . CYS A 1 177 ? -4.804 4.746 -10.160 1.00 98.50 177 CYS A CA 1
ATOM 1441 C C . CYS A 1 177 ? -6.195 4.113 -10.289 1.00 98.50 177 CYS A C 1
ATOM 1443 O O . CYS A 1 177 ? -6.299 3.019 -10.834 1.00 98.50 177 CYS A O 1
ATOM 1445 N N . GLU A 1 178 ? -7.253 4.802 -9.860 1.00 97.69 178 GLU A N 1
ATOM 1446 C CA . GLU A 1 178 ? -8.637 4.345 -10.012 1.00 97.69 178 GLU A CA 1
ATOM 1447 C C . GLU A 1 178 ? -9.030 4.201 -11.491 1.00 97.69 178 GLU A C 1
ATOM 1449 O O . GLU A 1 178 ? -9.534 3.150 -11.883 1.00 97.69 178 GLU A O 1
ATOM 1454 N N . GLU A 1 179 ? -8.714 5.193 -12.335 1.00 98.25 179 GLU A N 1
ATOM 1455 C CA . GLU A 1 179 ? -8.974 5.144 -13.784 1.00 98.25 179 GLU A CA 1
ATOM 1456 C C . GLU A 1 179 ? -8.287 3.948 -14.464 1.00 98.25 179 GLU A C 1
ATOM 1458 O O . GLU A 1 179 ? -8.831 3.345 -15.390 1.00 98.25 179 GLU A O 1
ATOM 1463 N N . LYS A 1 180 ? -7.082 3.591 -14.007 1.00 98.38 180 LYS A N 1
ATOM 1464 C CA . LYS A 1 180 ? -6.284 2.480 -14.546 1.00 98.38 180 LYS A CA 1
ATOM 1465 C C . LYS A 1 180 ? -6.552 1.135 -13.864 1.00 98.38 180 LYS A C 1
ATOM 1467 O O . LYS A 1 180 ? -5.827 0.182 -14.142 1.00 98.38 180 LYS A O 1
ATOM 1472 N N . GLU A 1 181 ? -7.537 1.057 -12.968 1.00 98.19 181 GLU A N 1
ATOM 1473 C CA . GLU A 1 181 ? -7.843 -0.139 -12.167 1.00 98.19 181 GLU A CA 1
ATOM 1474 C C . GLU A 1 181 ? -6.646 -0.635 -11.318 1.00 98.19 181 GLU A C 1
ATOM 1476 O O . GLU A 1 181 ? -6.490 -1.825 -11.038 1.00 98.19 181 GLU A O 1
ATOM 1481 N N . ILE A 1 182 ? -5.791 0.292 -10.874 1.00 98.69 182 ILE A N 1
ATOM 1482 C CA . ILE A 1 182 ? -4.637 0.044 -10.004 1.00 98.69 182 ILE A CA 1
ATOM 1483 C C . ILE A 1 182 ? -5.073 0.210 -8.549 1.00 98.69 182 ILE A C 1
ATOM 1485 O O . ILE A 1 182 ? -5.350 1.313 -8.077 1.00 98.69 182 ILE A O 1
ATOM 1489 N N . PHE A 1 183 ? -5.076 -0.881 -7.788 1.00 98.50 183 PHE A N 1
ATOM 1490 C CA . PHE A 1 183 ? -5.514 -0.837 -6.398 1.00 98.50 183 PHE A CA 1
ATOM 1491 C C . PHE A 1 183 ? -4.474 -0.174 -5.475 1.00 98.50 183 PHE A C 1
ATOM 1493 O O . PHE A 1 183 ? -3.271 -0.435 -5.562 1.00 98.50 183 PHE A O 1
ATOM 1500 N N . ILE A 1 184 ? -4.928 0.652 -4.531 1.00 98.44 184 ILE A N 1
ATOM 1501 C CA . ILE A 1 184 ? -4.0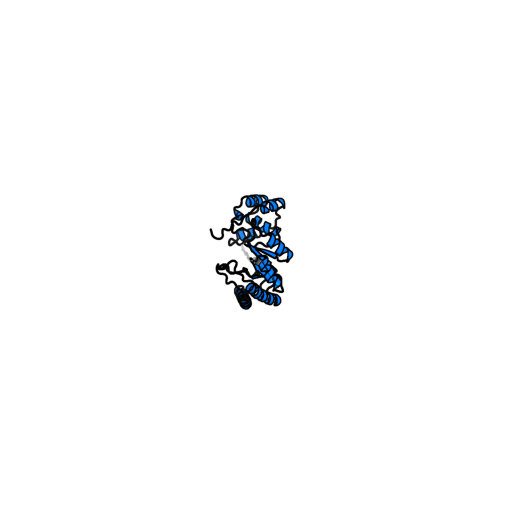41 1.337 -3.583 1.00 98.44 184 ILE A CA 1
ATOM 1502 C C . ILE A 1 184 ? -3.895 0.541 -2.281 1.00 98.44 184 ILE A C 1
ATOM 1504 O O . ILE A 1 184 ? -4.862 0.291 -1.555 1.00 98.44 184 ILE A O 1
ATOM 1508 N N . ILE A 1 185 ? -2.645 0.222 -1.929 1.00 98.31 185 ILE A N 1
ATOM 1509 C CA . ILE A 1 185 ? -2.280 -0.237 -0.580 1.00 98.31 185 ILE A CA 1
ATOM 1510 C C . ILE A 1 185 ? -1.639 0.927 0.179 1.00 98.31 185 ILE A C 1
ATOM 1512 O O . ILE A 1 185 ? -0.566 1.404 -0.186 1.00 98.31 185 ILE A O 1
ATOM 1516 N N . ALA A 1 186 ? -2.268 1.357 1.269 1.00 97.06 186 ALA A N 1
ATOM 1517 C CA . ALA A 1 186 ? -1.823 2.481 2.082 1.00 97.06 186 ALA A CA 1
ATOM 1518 C C . ALA A 1 186 ? -0.885 2.013 3.209 1.00 97.06 186 ALA A C 1
ATOM 1520 O O . ALA A 1 186 ? -1.314 1.416 4.206 1.00 97.06 186 ALA A O 1
ATOM 1521 N N . TYR A 1 187 ? 0.417 2.286 3.073 1.00 95.06 187 TYR A N 1
ATOM 1522 C CA . TYR A 1 187 ? 1.385 2.040 4.143 1.00 95.06 187 TYR A CA 1
ATOM 1523 C C . TYR A 1 187 ? 1.536 3.246 5.072 1.00 95.06 187 TYR A C 1
ATOM 1525 O O . TYR A 1 187 ? 1.287 4.391 4.705 1.00 95.06 187 TYR A O 1
ATOM 1533 N N . SER A 1 188 ? 1.994 2.984 6.301 1.00 94.56 188 SER A N 1
ATOM 1534 C CA . SER A 1 188 ? 2.025 3.974 7.389 1.00 94.56 188 SER A CA 1
ATOM 1535 C C . SER A 1 188 ? 0.659 4.624 7.676 1.00 94.56 188 SER A C 1
ATOM 1537 O O . SER A 1 188 ? 0.620 5.831 7.916 1.00 94.56 188 SER A O 1
ATOM 1539 N N . PRO A 1 189 ? -0.446 3.854 7.758 1.00 96.00 189 PRO A N 1
ATOM 1540 C CA . PRO A 1 189 ? -1.802 4.407 7.884 1.00 96.00 189 PRO A CA 1
ATOM 1541 C C . PRO A 1 189 ? -2.023 5.246 9.155 1.00 96.00 189 PRO A C 1
ATOM 1543 O O . PRO A 1 189 ? -2.965 6.022 9.235 1.00 96.00 189 PRO A O 1
ATOM 1546 N N . LEU A 1 190 ? -1.146 5.109 10.157 1.00 95.62 190 LEU A N 1
ATOM 1547 C CA . LEU A 1 190 ? -1.193 5.847 11.425 1.00 95.62 190 LEU A CA 1
ATOM 1548 C C . LEU A 1 190 ? -0.259 7.073 11.449 1.00 95.62 190 LEU A C 1
ATOM 1550 O O . LEU A 1 190 ? 0.015 7.612 12.523 1.00 95.62 190 LEU A O 1
ATOM 1554 N N . GLY A 1 191 ? 0.335 7.449 10.310 1.00 91.81 191 GLY A N 1
ATOM 1555 C CA . GLY A 1 191 ? 1.335 8.518 10.232 1.00 91.81 191 GLY A CA 1
ATOM 1556 C C . GLY A 1 191 ? 2.522 8.273 11.166 1.00 91.81 191 GLY A C 1
ATOM 1557 O O . GLY A 1 191 ? 2.928 9.169 11.890 1.00 91.81 191 GLY A O 1
ATOM 1558 N N . ILE A 1 192 ? 3.023 7.032 11.250 1.00 89.69 192 ILE A N 1
ATOM 1559 C CA . ILE A 1 192 ? 4.097 6.619 12.187 1.00 89.69 192 ILE A CA 1
ATOM 1560 C C . ILE A 1 192 ? 3.731 6.892 13.672 1.00 89.69 192 ILE A C 1
ATOM 1562 O O . ILE A 1 192 ? 4.585 6.966 14.547 1.00 89.69 192 ILE A O 1
ATOM 1566 N N . GLY A 1 193 ? 2.436 6.993 13.983 1.00 91.81 193 GLY A N 1
ATOM 1567 C CA . GLY A 1 193 ? 1.912 7.211 15.333 1.00 91.81 193 GLY A CA 1
ATOM 1568 C C . GLY A 1 193 ? 1.538 8.661 15.642 1.00 91.81 193 GLY A C 1
ATOM 1569 O O . GLY A 1 193 ? 0.819 8.884 16.611 1.00 91.81 193 GLY A O 1
ATOM 1570 N N . TYR A 1 194 ? 1.938 9.635 14.817 1.00 91.12 194 TYR A N 1
ATOM 1571 C CA . TYR A 1 194 ? 1.619 11.051 15.049 1.00 91.12 194 TYR A CA 1
ATOM 1572 C C . TYR A 1 194 ? 0.113 11.342 15.023 1.00 91.12 194 TYR A C 1
ATOM 1574 O O . TYR A 1 194 ? -0.371 12.188 15.778 1.00 91.12 194 TYR A O 1
ATOM 1582 N N . LEU A 1 195 ? -0.646 10.611 14.200 1.00 93.06 195 LEU A N 1
ATOM 1583 C CA . LEU A 1 195 ? -2.097 10.785 14.098 1.00 93.06 195 LEU A CA 1
ATOM 1584 C C . LEU A 1 195 ? -2.843 10.368 15.368 1.00 93.06 195 LEU A C 1
ATOM 1586 O O . LEU A 1 195 ? -3.916 10.891 15.645 1.00 93.06 195 LEU A O 1
ATOM 1590 N N . LEU A 1 196 ? -2.265 9.482 16.183 1.00 94.38 196 LEU A N 1
ATOM 1591 C CA . LEU A 1 196 ? -2.914 8.985 17.401 1.00 94.38 196 LEU A CA 1
ATOM 1592 C C . LEU A 1 196 ? -3.084 10.082 18.463 1.00 94.38 196 LEU A C 1
ATOM 1594 O O . LEU A 1 196 ? -3.936 9.981 19.342 1.00 94.38 196 LEU A O 1
ATOM 1598 N N . SER A 1 197 ? -2.265 11.132 18.377 1.00 93.88 197 SER A N 1
ATOM 1599 C CA . SER A 1 197 ? -2.317 12.312 19.239 1.00 93.88 197 SER A CA 1
ATOM 1600 C C . SER A 1 197 ? -3.137 13.471 18.667 1.00 93.88 197 SER A C 1
ATOM 1602 O O . SER A 1 197 ? -3.300 14.462 19.368 1.00 93.88 197 SER A O 1
ATOM 1604 N N . ASN A 1 198 ? -3.649 13.379 17.436 1.00 95.44 198 ASN A N 1
ATOM 1605 C CA . ASN A 1 198 ? -4.424 14.458 16.826 1.00 95.44 198 ASN A CA 1
ATOM 1606 C C . ASN A 1 198 ? -5.793 14.599 17.518 1.00 95.44 198 ASN A C 1
ATOM 1608 O O . ASN A 1 198 ? -6.556 13.636 17.579 1.00 95.44 198 ASN A O 1
ATOM 1612 N N . GLU A 1 199 ? -6.104 15.794 18.026 1.00 96.31 199 GLU A N 1
ATOM 1613 C CA . GLU A 1 199 ? -7.322 16.035 18.814 1.00 96.31 199 GLU A CA 1
ATOM 1614 C C . GLU A 1 199 ? -8.611 15.821 18.012 1.00 96.31 199 GLU A C 1
ATOM 1616 O O . GLU A 1 199 ? -9.555 15.244 18.541 1.00 96.31 199 GLU A O 1
ATOM 1621 N N . ILE A 1 200 ? -8.625 16.166 16.720 1.00 97.06 200 ILE A N 1
ATOM 1622 C CA . ILE A 1 200 ? -9.782 15.926 15.844 1.00 97.06 200 ILE A CA 1
ATOM 1623 C C . ILE A 1 200 ? -10.008 14.417 15.681 1.00 97.06 200 ILE A C 1
ATOM 1625 O O . ILE A 1 200 ? -11.130 13.935 15.795 1.00 97.06 200 ILE A O 1
ATOM 1629 N N . ILE A 1 201 ? -8.938 13.6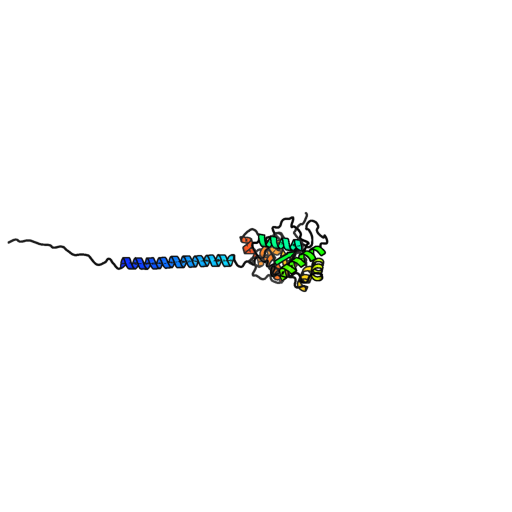44 15.466 1.00 97.94 201 ILE A N 1
ATOM 1630 C CA . ILE A 1 201 ? -9.040 12.181 15.340 1.00 97.94 201 ILE A CA 1
ATOM 1631 C C . ILE A 1 201 ? -9.520 11.556 16.653 1.00 97.94 201 ILE A C 1
ATOM 1633 O O . ILE A 1 201 ? -10.329 10.633 16.615 1.00 97.94 201 ILE A O 1
ATOM 1637 N N . LYS A 1 202 ? -9.058 12.047 17.809 1.00 98.31 202 LYS A N 1
ATOM 1638 C CA . LYS A 1 202 ? -9.536 11.581 19.121 1.00 98.31 202 LYS A CA 1
ATOM 1639 C C . LYS A 1 202 ? -11.009 11.906 19.346 1.00 98.31 202 LYS A C 1
ATOM 1641 O O . LYS A 1 202 ? -11.734 11.052 19.842 1.00 98.31 202 LYS A O 1
ATOM 1646 N N . GLU A 1 203 ? -11.446 13.111 18.992 1.00 98.06 203 GLU A N 1
ATOM 1647 C CA . GLU A 1 203 ? -12.844 13.526 19.115 1.00 98.06 203 GLU A CA 1
ATOM 1648 C C . GLU A 1 203 ? -13.757 12.623 18.283 1.00 98.06 203 GLU A C 1
ATOM 1650 O O . GLU A 1 203 ? -14.725 12.073 18.810 1.00 98.06 203 GLU A O 1
ATOM 1655 N N . VAL A 1 204 ? -13.385 12.378 17.022 1.00 98.38 204 VAL A N 1
ATOM 1656 C CA . VAL A 1 204 ? -14.092 11.426 16.158 1.00 98.38 204 VAL A CA 1
ATOM 1657 C C . VAL A 1 204 ? -14.052 10.028 16.776 1.00 98.38 204 VAL A C 1
ATOM 1659 O O . VAL A 1 204 ? -15.095 9.413 16.939 1.00 98.38 204 VAL A O 1
ATOM 1662 N N . ALA A 1 205 ? -12.888 9.531 17.200 1.00 98.38 205 ALA A N 1
ATOM 1663 C CA . ALA A 1 205 ? -12.757 8.200 17.800 1.00 98.38 205 ALA A CA 1
ATOM 1664 C C . ALA A 1 205 ? -13.671 7.995 19.019 1.00 98.38 205 ALA A C 1
ATOM 1666 O O . ALA A 1 205 ? -14.316 6.952 19.130 1.00 98.38 205 ALA A O 1
ATOM 1667 N N . ASN A 1 206 ? -13.793 9.012 19.878 1.00 98.25 206 ASN A N 1
ATOM 1668 C CA . ASN A 1 206 ? -14.678 8.988 21.040 1.00 98.25 206 ASN A CA 1
ATOM 1669 C C . ASN A 1 206 ? -16.156 8.848 20.647 1.00 98.25 206 ASN A C 1
ATOM 1671 O O . ASN A 1 206 ? -16.880 8.123 21.322 1.00 98.25 206 ASN A O 1
ATOM 1675 N N . LYS A 1 207 ? -16.603 9.489 19.554 1.00 98.12 207 LYS A N 1
ATOM 1676 C CA . LYS A 1 207 ? -17.986 9.369 19.051 1.00 98.12 207 LYS A CA 1
ATOM 1677 C C . LYS A 1 207 ? -18.352 7.924 18.685 1.00 98.12 207 LYS A C 1
ATOM 1679 O O . LYS A 1 207 ? -19.500 7.532 18.858 1.00 98.12 207 LYS A O 1
ATOM 1684 N N . TYR A 1 208 ? -17.384 7.146 18.202 1.00 98.12 208 TYR A N 1
ATOM 1685 C CA . TYR A 1 208 ? -17.571 5.745 17.803 1.00 98.12 208 TYR A CA 1
ATOM 1686 C C . TYR A 1 208 ? -17.172 4.740 18.893 1.00 98.12 208 TYR A C 1
ATOM 1688 O O . TYR A 1 208 ? -17.249 3.541 18.650 1.00 98.12 208 TYR A O 1
ATOM 1696 N N . GLU A 1 209 ? -16.723 5.204 20.065 1.00 97.81 209 GLU A N 1
ATOM 1697 C CA . GLU A 1 209 ? -16.203 4.358 21.151 1.00 97.81 209 GLU A CA 1
ATOM 1698 C C . GLU A 1 209 ? -15.051 3.427 20.707 1.00 97.81 209 GLU A C 1
ATOM 1700 O O . GLU A 1 209 ? -14.878 2.319 21.215 1.00 97.81 209 GLU A O 1
ATOM 1705 N N . VAL A 1 210 ? -14.223 3.891 19.763 1.00 98.25 210 VAL A N 1
ATOM 1706 C CA . VAL A 1 210 ? -13.058 3.160 19.233 1.00 98.25 210 VAL A CA 1
ATOM 1707 C C . VAL A 1 210 ? -11.758 3.925 19.476 1.00 98.25 210 VAL A C 1
ATOM 1709 O O . VAL A 1 210 ? -11.741 5.075 19.909 1.00 98.25 210 VAL A O 1
ATOM 1712 N N . SER A 1 211 ? -10.620 3.295 19.189 1.00 98.12 211 SER A N 1
ATOM 1713 C CA . SER A 1 211 ? -9.317 3.958 19.266 1.00 98.12 211 SER A CA 1
ATOM 1714 C C . SER A 1 211 ? -9.058 4.900 18.074 1.00 98.12 211 SER A C 1
ATOM 1716 O O . SER A 1 211 ? -9.532 4.652 16.961 1.00 98.12 211 SER A O 1
ATOM 1718 N N . PRO A 1 212 ? -8.189 5.921 18.234 1.00 98.19 212 PRO A N 1
ATOM 1719 C CA . PRO A 1 212 ? -7.700 6.731 17.114 1.00 98.19 212 PRO A CA 1
ATOM 1720 C C . PRO A 1 212 ? -7.082 5.905 15.975 1.00 98.19 212 PRO A C 1
ATOM 1722 O O . PRO A 1 212 ? -7.181 6.277 14.806 1.00 98.19 212 PRO A O 1
ATOM 1725 N N . ALA A 1 213 ? -6.458 4.766 16.299 1.00 98.19 213 ALA A N 1
ATOM 1726 C CA . ALA A 1 213 ? -5.882 3.868 15.303 1.00 98.19 213 ALA A CA 1
ATOM 1727 C C . ALA A 1 213 ? -6.966 3.224 14.427 1.00 98.19 213 ALA A C 1
ATOM 1729 O O . ALA A 1 213 ? -6.819 3.197 13.205 1.00 98.19 213 ALA A O 1
ATOM 1730 N N . GLN A 1 214 ? -8.067 2.771 15.035 1.00 98.62 214 GLN A N 1
ATOM 1731 C CA . GLN A 1 214 ? -9.216 2.219 14.316 1.00 98.62 214 GLN A CA 1
ATOM 1732 C C . GLN A 1 214 ? -9.861 3.263 13.399 1.00 98.62 214 GLN A C 1
ATOM 1734 O O . GLN A 1 214 ? -10.161 2.926 12.259 1.00 98.62 214 GLN A O 1
ATOM 1739 N N . ILE A 1 215 ? -9.983 4.531 13.822 1.00 98.62 215 ILE A N 1
ATOM 1740 C CA . ILE A 1 215 ? -10.444 5.618 12.934 1.00 98.62 215 ILE A CA 1
ATOM 1741 C C . ILE A 1 215 ? -9.523 5.777 11.723 1.00 98.62 215 ILE A C 1
ATOM 1743 O O . ILE A 1 215 ? -10.003 5.799 10.593 1.00 98.62 215 ILE A O 1
ATOM 1747 N N . CYS A 1 216 ? -8.204 5.832 11.928 1.00 98.19 216 CYS A N 1
ATOM 1748 C CA . CYS A 1 216 ? -7.244 5.973 10.827 1.00 98.19 216 CYS A CA 1
ATOM 1749 C C . CYS A 1 216 ? -7.335 4.814 9.821 1.00 98.19 216 CYS A C 1
ATOM 1751 O O . CYS A 1 216 ? -7.292 5.028 8.610 1.00 98.19 216 CYS A O 1
ATOM 1753 N N . ILE A 1 217 ? -7.464 3.583 10.320 1.00 98.56 217 ILE A N 1
ATOM 1754 C CA . ILE A 1 217 ? -7.580 2.376 9.494 1.00 98.56 217 ILE A CA 1
ATOM 1755 C C . ILE A 1 217 ? -8.921 2.369 8.757 1.00 98.56 217 ILE A C 1
ATOM 1757 O O . ILE A 1 217 ? -8.953 2.176 7.541 1.00 98.56 217 ILE A O 1
ATOM 1761 N N . ARG A 1 218 ? -10.026 2.617 9.468 1.00 98.56 218 ARG A N 1
ATOM 1762 C CA . ARG A 1 218 ? -11.369 2.590 8.890 1.00 98.56 218 ARG A CA 1
ATOM 1763 C C . ARG A 1 218 ? -11.581 3.683 7.850 1.00 98.56 218 ARG A C 1
ATOM 1765 O O . ARG A 1 218 ? -12.191 3.413 6.820 1.00 98.56 218 ARG A O 1
ATOM 1772 N N . TYR A 1 219 ? -11.031 4.872 8.080 1.00 98.38 219 TYR A N 1
ATOM 1773 C CA . TYR A 1 219 ? -11.029 5.962 7.107 1.00 98.38 219 TYR A CA 1
ATOM 1774 C C . TYR A 1 219 ? -10.457 5.502 5.758 1.00 98.38 219 TYR A C 1
ATOM 1776 O O . TYR A 1 219 ? -11.091 5.692 4.724 1.00 98.38 219 TYR A O 1
ATOM 1784 N N . LEU A 1 220 ? -9.299 4.829 5.763 1.00 98.19 220 LEU A N 1
ATOM 1785 C CA . LEU A 1 220 ? -8.660 4.342 4.535 1.00 98.19 220 LEU A CA 1
ATOM 1786 C C . LEU A 1 220 ? -9.475 3.239 3.851 1.00 98.19 220 LEU A C 1
ATOM 1788 O O . LEU A 1 220 ? -9.609 3.258 2.629 1.00 98.19 220 LEU A O 1
ATOM 1792 N N . LEU A 1 221 ? -10.071 2.330 4.630 1.00 98.31 221 LEU A N 1
ATOM 1793 C CA . LEU A 1 221 ? -10.980 1.307 4.101 1.00 98.31 221 LEU A CA 1
ATOM 1794 C C . LEU A 1 221 ? -12.198 1.934 3.408 1.00 98.31 221 LEU A C 1
ATOM 1796 O O . LEU A 1 221 ? -12.571 1.508 2.319 1.00 98.31 221 LEU A O 1
ATOM 1800 N N . GLN A 1 222 ? -12.796 2.974 3.997 1.00 98.06 222 GLN A N 1
ATOM 1801 C CA . GLN A 1 222 ? -13.924 3.695 3.393 1.00 98.06 222 GLN A CA 1
ATOM 1802 C C . GLN A 1 222 ? -13.544 4.532 2.174 1.00 98.06 222 GLN A C 1
ATOM 1804 O O . GLN A 1 222 ? -14.396 4.777 1.326 1.00 98.06 222 GLN A O 1
ATOM 1809 N N . LYS A 1 223 ? -12.277 4.937 2.056 1.00 96.56 223 LYS A N 1
ATOM 1810 C CA . LYS A 1 223 ? -11.720 5.557 0.846 1.00 96.56 223 LYS A CA 1
ATOM 1811 C C . LYS A 1 223 ? -11.311 4.522 -0.218 1.00 96.56 223 LYS A C 1
ATOM 1813 O O . LYS A 1 223 ? -10.655 4.888 -1.185 1.00 96.56 223 LYS A O 1
ATOM 1818 N N . GLY A 1 224 ? -11.662 3.243 -0.045 1.00 96.25 224 GLY A N 1
ATOM 1819 C CA . GLY A 1 224 ? -11.418 2.189 -1.036 1.00 96.25 224 GLY A CA 1
ATOM 1820 C C . GLY A 1 224 ? -9.985 1.650 -1.067 1.00 96.25 224 GLY A C 1
ATOM 1821 O O . GLY A 1 224 ? -9.597 1.010 -2.038 1.00 96.25 224 GLY A O 1
ATOM 1822 N N . MET A 1 225 ? -9.187 1.888 -0.023 1.00 97.12 225 MET A N 1
ATOM 1823 C CA . MET A 1 225 ? -7.779 1.476 0.041 1.00 97.12 225 MET A CA 1
ATOM 1824 C C . MET A 1 225 ? -7.570 0.343 1.047 1.00 97.12 225 MET A C 1
ATOM 1826 O O . MET A 1 225 ? -8.306 0.230 2.027 1.00 97.12 225 MET A O 1
ATOM 1830 N N . ALA A 1 226 ? -6.510 -0.454 0.878 1.00 96.62 226 ALA A N 1
ATOM 1831 C CA . ALA A 1 226 ? -6.096 -1.425 1.897 1.00 96.62 226 ALA A CA 1
ATOM 1832 C C . ALA A 1 226 ? -4.997 -0.851 2.812 1.00 96.62 226 ALA A C 1
ATOM 1834 O O . ALA A 1 226 ? -3.848 -0.722 2.379 1.00 96.62 226 ALA A O 1
ATOM 1835 N N . PRO A 1 227 ? -5.289 -0.529 4.084 1.00 96.75 227 PRO A N 1
ATOM 1836 C CA . PRO A 1 227 ? -4.274 -0.102 5.039 1.00 96.75 227 PRO A CA 1
ATOM 1837 C C . PRO A 1 227 ? -3.432 -1.285 5.541 1.00 96.75 227 PRO A C 1
ATOM 1839 O O . PRO A 1 227 ? -3.960 -2.349 5.855 1.00 96.75 227 PRO A O 1
ATOM 1842 N N . ILE A 1 228 ? -2.122 -1.077 5.709 1.00 95.12 228 ILE A N 1
ATOM 1843 C CA . ILE A 1 228 ? -1.211 -2.066 6.319 1.00 95.12 228 ILE A CA 1
ATOM 1844 C C . ILE A 1 228 ? -0.574 -1.535 7.620 1.00 95.12 228 ILE A C 1
ATOM 1846 O O . ILE A 1 228 ? 0.596 -1.132 7.640 1.00 95.12 228 ILE A O 1
ATOM 1850 N N . PRO A 1 229 ? -1.330 -1.477 8.737 1.00 94.12 229 PRO A N 1
ATOM 1851 C CA . PRO A 1 229 ? -0.811 -0.996 10.013 1.00 94.12 229 PRO A CA 1
ATOM 1852 C C . PRO A 1 229 ? 0.234 -1.963 10.583 1.00 94.12 229 PRO A C 1
ATOM 1854 O O . PRO A 1 229 ? 0.055 -3.178 10.596 1.00 94.12 229 PRO A O 1
ATOM 1857 N N . LYS A 1 230 ? 1.329 -1.417 11.120 1.00 90.75 230 LYS A N 1
ATOM 1858 C CA . LYS A 1 230 ? 2.389 -2.197 11.772 1.00 90.75 230 LYS A CA 1
ATOM 1859 C C . LYS A 1 230 ? 2.269 -2.098 13.287 1.00 90.75 230 LYS A C 1
ATOM 1861 O O . LYS A 1 230 ? 2.276 -1.004 13.845 1.00 90.75 230 LYS A O 1
ATOM 1866 N N . SER A 1 231 ? 2.285 -3.241 13.962 1.00 89.94 231 SER A N 1
ATOM 1867 C CA . SER A 1 231 ? 2.432 -3.337 15.415 1.00 89.94 231 SER A CA 1
ATOM 1868 C C . SER A 1 231 ? 3.332 -4.516 15.779 1.00 89.94 231 SER A C 1
ATOM 1870 O O . SER A 1 231 ? 3.475 -5.462 15.011 1.00 89.94 231 SER A O 1
ATOM 1872 N N . VAL A 1 232 ? 3.966 -4.428 16.947 1.00 90.75 232 VAL A N 1
ATOM 1873 C CA . VAL A 1 232 ? 4.656 -5.553 17.606 1.00 90.75 232 VAL A CA 1
ATOM 1874 C C . VAL A 1 232 ? 3.943 -5.985 18.892 1.00 90.75 232 VAL A C 1
ATOM 1876 O O . VAL A 1 232 ? 4.337 -6.966 19.507 1.00 90.75 232 VAL A O 1
ATOM 1879 N N . HIS A 1 233 ? 2.916 -5.239 19.307 1.00 92.56 233 HIS A N 1
ATOM 1880 C CA . HIS A 1 233 ? 2.105 -5.526 20.485 1.00 92.56 233 HIS A CA 1
ATOM 1881 C C . HIS A 1 233 ? 0.837 -6.253 20.044 1.00 92.56 233 HIS A C 1
ATOM 1883 O O . HIS A 1 233 ? 0.091 -5.707 19.228 1.00 92.56 233 HIS A O 1
ATOM 1889 N N . GLU A 1 234 ? 0.612 -7.448 20.586 1.00 94.31 234 GLU A N 1
ATOM 1890 C CA . GLU A 1 234 ? -0.508 -8.336 20.244 1.00 94.31 234 GLU A CA 1
ATOM 1891 C C . GLU A 1 234 ? -1.868 -7.652 20.404 1.00 94.31 234 GLU A C 1
ATOM 1893 O O . GLU A 1 234 ? -2.656 -7.634 19.465 1.00 94.31 234 GLU A O 1
ATOM 1898 N N . GLU A 1 235 ? -2.094 -6.984 21.535 1.00 95.62 235 GLU A N 1
ATOM 1899 C CA . GLU A 1 235 ? -3.336 -6.252 21.817 1.00 95.62 235 GLU A CA 1
ATOM 1900 C C . GLU A 1 235 ? -3.665 -5.227 20.721 1.00 95.62 235 GLU A C 1
ATOM 1902 O O . GLU A 1 235 ? -4.796 -5.143 20.254 1.00 95.62 235 GLU A O 1
ATOM 1907 N N . ARG A 1 236 ? -2.653 -4.496 20.233 1.00 94.38 236 ARG A N 1
ATOM 1908 C CA . ARG A 1 236 ? -2.825 -3.535 19.133 1.00 94.38 236 ARG A CA 1
ATOM 1909 C C . ARG A 1 236 ? -3.053 -4.222 17.791 1.00 94.38 236 ARG A C 1
ATOM 1911 O O . ARG A 1 236 ? -3.701 -3.642 16.935 1.00 94.38 236 ARG A O 1
ATOM 1918 N N . ILE A 1 237 ? -2.491 -5.413 17.567 1.00 93.25 237 ILE A N 1
ATOM 1919 C CA . ILE A 1 237 ? -2.735 -6.181 16.334 1.00 93.25 237 ILE A CA 1
ATOM 1920 C C . ILE A 1 237 ? -4.208 -6.587 16.275 1.00 93.25 237 ILE A C 1
ATOM 1922 O O . ILE A 1 237 ? -4.843 -6.376 15.246 1.00 93.25 237 ILE A O 1
ATOM 1926 N N . ILE A 1 238 ? -4.745 -7.104 17.384 1.00 94.25 238 ILE A N 1
ATOM 1927 C CA . ILE A 1 238 ? -6.157 -7.482 17.504 1.00 94.25 238 ILE A CA 1
ATOM 1928 C C . ILE A 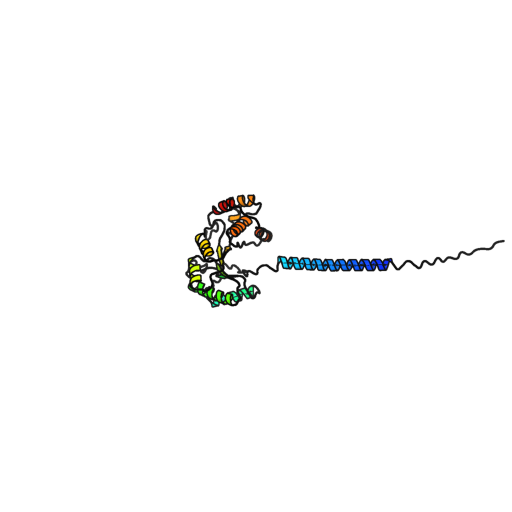1 238 ? -7.041 -6.240 17.340 1.00 94.25 238 ILE A C 1
ATOM 1930 O O . ILE A 1 238 ? -7.857 -6.199 16.424 1.00 94.25 238 ILE A O 1
ATOM 1934 N N . GLN A 1 239 ? -6.794 -5.181 18.115 1.00 95.62 239 GLN A N 1
ATOM 1935 C CA . GLN A 1 239 ? -7.570 -3.937 18.044 1.00 95.62 239 GLN A CA 1
ATOM 1936 C C . GLN A 1 239 ? -7.557 -3.298 16.643 1.00 95.62 239 GLN A C 1
ATOM 1938 O O . GLN A 1 239 ? -8.582 -2.824 16.165 1.00 95.62 239 GLN A O 1
ATOM 1943 N N . ASN A 1 240 ? -6.416 -3.306 15.944 1.00 96.56 240 ASN A N 1
ATOM 1944 C CA . ASN A 1 240 ? -6.316 -2.768 14.582 1.00 96.56 240 ASN A CA 1
ATOM 1945 C C . ASN A 1 240 ? -7.147 -3.561 13.555 1.00 96.56 240 ASN A C 1
ATOM 1947 O O . ASN A 1 240 ? -7.399 -3.045 12.469 1.00 96.56 240 ASN A O 1
ATOM 1951 N N . SER A 1 241 ? -7.534 -4.804 13.865 1.00 94.25 241 SER A N 1
ATOM 1952 C CA . SER A 1 241 ? -8.391 -5.634 13.007 1.00 94.25 241 SER A CA 1
ATOM 1953 C C . SER A 1 241 ? -9.889 -5.428 13.263 1.00 94.25 241 SER A C 1
ATOM 1955 O O . SER A 1 241 ? -10.710 -5.749 12.407 1.00 94.25 241 SER A O 1
ATOM 1957 N N . GLU A 1 242 ? -10.252 -4.844 14.405 1.00 96.69 242 GLU A N 1
ATOM 1958 C CA . GLU A 1 242 ? -11.634 -4.603 14.825 1.00 96.69 242 GLU A CA 1
ATOM 1959 C C . GLU A 1 242 ? -12.150 -3.283 14.230 1.00 96.69 242 GLU A C 1
ATOM 1961 O O . GLU A 1 242 ? -12.323 -2.282 14.921 1.00 96.69 242 GLU A O 1
ATOM 1966 N N . VAL A 1 243 ? -12.345 -3.257 12.912 1.00 97.31 243 VAL A N 1
ATOM 1967 C CA . VAL A 1 243 ? -12.745 -2.055 12.149 1.00 97.31 243 VAL A CA 1
ATOM 1968 C C . VAL A 1 243 ? -14.050 -2.246 11.369 1.00 97.31 243 VAL A C 1
ATOM 1970 O O . VAL A 1 243 ? -14.265 -1.640 10.317 1.00 97.31 243 VAL A O 1
ATOM 1973 N N . ASP A 1 244 ? -14.933 -3.098 11.890 1.00 95.44 244 ASP A N 1
ATOM 1974 C CA . ASP A 1 244 ? -16.263 -3.367 11.332 1.00 95.44 244 ASP A CA 1
ATOM 1975 C C . ASP A 1 244 ? -17.308 -2.361 11.850 1.00 95.44 244 ASP A C 1
ATOM 1977 O O . ASP A 1 244 ? -18.233 -2.687 12.588 1.00 95.44 244 ASP A O 1
ATOM 1981 N N . PHE A 1 245 ? -17.104 -1.090 11.513 1.00 97.00 245 PHE A N 1
ATOM 1982 C CA . PHE A 1 245 ? -18.020 0.019 11.795 1.00 97.00 245 PHE A CA 1
ATOM 1983 C C . PHE A 1 245 ? -17.979 1.011 10.635 1.00 97.00 245 PHE A C 1
ATOM 1985 O O . PHE A 1 245 ? -17.059 0.952 9.831 1.00 97.00 245 PHE A O 1
ATOM 1992 N N . VAL A 1 246 ? -18.936 1.930 10.522 1.00 98.25 246 VAL A N 1
ATOM 1993 C CA . VAL A 1 246 ? -18.956 2.947 9.455 1.00 98.25 246 VAL A CA 1
ATOM 1994 C C . VAL A 1 246 ? -18.761 4.327 10.070 1.00 98.25 246 VAL A C 1
ATOM 1996 O O . VAL A 1 246 ? -19.502 4.697 10.971 1.00 98.25 246 VAL A O 1
ATOM 1999 N N . ILE A 1 247 ? -17.779 5.079 9.574 1.00 98.56 247 ILE A N 1
ATOM 2000 C CA . ILE A 1 247 ? -17.623 6.509 9.843 1.00 98.56 247 ILE A CA 1
ATOM 2001 C C . ILE A 1 247 ? -18.637 7.249 8.966 1.00 98.56 247 ILE A C 1
ATOM 2003 O O . ILE A 1 247 ? -18.615 7.104 7.744 1.00 98.56 247 ILE A O 1
ATOM 2007 N N . GLU A 1 248 ? -19.523 8.019 9.585 1.00 98.44 248 GLU A N 1
ATOM 2008 C CA . GLU A 1 248 ? -20.522 8.849 8.915 1.00 98.44 248 GLU A CA 1
ATOM 2009 C C . GLU A 1 248 ? -19.873 9.888 7.987 1.00 98.44 248 GLU A C 1
ATOM 2011 O O . GLU A 1 248 ? -18.791 10.410 8.267 1.00 98.44 248 GLU A O 1
ATOM 2016 N N . ASP A 1 249 ? -20.573 10.253 6.909 1.00 98.25 249 ASP A N 1
ATOM 2017 C CA . ASP A 1 249 ? -20.076 11.197 5.897 1.00 98.25 249 ASP A CA 1
ATOM 2018 C C . ASP A 1 249 ? -19.669 12.555 6.490 1.00 98.25 249 ASP A C 1
ATOM 2020 O O . ASP A 1 249 ? -18.707 13.178 6.038 1.00 98.25 249 ASP A O 1
ATOM 2024 N N . CYS A 1 250 ? -20.374 13.013 7.530 1.00 97.94 250 CYS A N 1
ATOM 2025 C CA . CYS A 1 250 ? -20.045 14.258 8.218 1.00 97.94 250 CYS A CA 1
ATOM 2026 C C . CYS A 1 250 ? -18.667 14.191 8.894 1.00 97.94 250 CYS A C 1
ATOM 2028 O O . CYS A 1 250 ? -17.883 15.133 8.764 1.00 97.94 250 CYS A O 1
ATOM 2030 N N . ASP A 1 251 ? -18.338 13.071 9.541 1.00 98.44 251 ASP A N 1
ATOM 2031 C CA . ASP A 1 251 ? -17.057 12.868 10.215 1.00 98.44 251 ASP A CA 1
ATOM 2032 C C . ASP A 1 251 ? -15.946 12.560 9.210 1.00 98.44 251 ASP A C 1
ATOM 2034 O O . ASP A 1 251 ? -14.836 13.065 9.361 1.00 98.44 251 ASP A O 1
ATOM 2038 N N . MET A 1 252 ? -16.243 11.824 8.131 1.00 98.25 252 MET A N 1
ATOM 2039 C CA . MET A 1 252 ? -15.322 11.686 6.996 1.00 98.25 252 MET A CA 1
ATOM 2040 C C . MET A 1 252 ? -14.928 13.067 6.453 1.00 98.25 252 MET A C 1
ATOM 2042 O O . MET A 1 252 ? -13.743 13.347 6.278 1.00 98.25 252 MET A O 1
ATOM 2046 N N . GLY A 1 253 ? -15.901 13.972 6.293 1.00 97.50 253 GLY A N 1
ATOM 2047 C CA . GLY A 1 253 ? -15.661 15.355 5.881 1.00 97.50 253 GLY A CA 1
ATOM 2048 C C . GLY A 1 253 ? -14.890 16.199 6.906 1.00 97.50 253 GLY A C 1
ATOM 2049 O O . GLY A 1 253 ? -14.234 17.171 6.529 1.00 97.50 253 GLY A O 1
ATOM 2050 N N . VAL A 1 254 ? -14.936 15.857 8.197 1.00 97.62 254 VAL A N 1
ATOM 2051 C CA . VAL A 1 254 ? -14.079 16.464 9.231 1.00 97.62 254 VAL A CA 1
ATOM 2052 C C . VAL A 1 254 ? -12.641 15.959 9.098 1.00 97.62 254 VAL A C 1
ATOM 2054 O O . VAL A 1 254 ? -11.712 16.768 9.101 1.00 97.62 254 VAL A O 1
ATOM 2057 N N . LEU A 1 255 ? -12.449 14.650 8.923 1.00 97.19 255 LEU A N 1
ATOM 2058 C CA . LEU A 1 255 ? -11.129 14.038 8.748 1.00 97.19 255 LEU A CA 1
ATOM 2059 C C . LEU A 1 255 ? -10.437 14.524 7.462 1.00 97.19 255 LEU A C 1
ATOM 2061 O O . LEU A 1 255 ? -9.243 14.815 7.492 1.00 97.19 255 LEU A O 1
ATOM 2065 N N . ASP A 1 256 ? -11.185 14.718 6.372 1.00 95.75 256 ASP A N 1
ATOM 2066 C CA . ASP A 1 256 ? -10.680 15.233 5.085 1.00 95.75 256 ASP A CA 1
ATOM 2067 C C . ASP A 1 256 ? -10.078 16.654 5.180 1.00 95.75 256 ASP A C 1
ATOM 2069 O O . ASP A 1 256 ? -9.255 17.060 4.344 1.00 95.75 256 ASP A O 1
ATOM 2073 N N . LYS A 1 257 ? -10.473 17.429 6.202 1.00 94.81 257 LYS A N 1
ATOM 2074 C CA . LYS A 1 257 ? -9.951 18.783 6.464 1.00 94.81 257 LYS A CA 1
ATOM 2075 C C . LYS A 1 257 ? -8.603 18.777 7.174 1.00 94.81 257 LYS A C 1
ATOM 2077 O O . LYS A 1 257 ? -7.934 19.809 7.178 1.00 94.81 257 LYS A O 1
ATOM 2082 N N . ILE A 1 258 ? -8.196 17.659 7.774 1.00 94.31 258 ILE A N 1
ATOM 2083 C CA . ILE A 1 258 ? -6.859 17.527 8.354 1.00 94.31 258 ILE A CA 1
ATOM 2084 C C . ILE A 1 258 ? -5.850 17.589 7.205 1.00 94.31 258 ILE A C 1
ATOM 2086 O O . ILE A 1 258 ? -6.058 16.982 6.156 1.00 94.31 258 ILE A O 1
ATOM 2090 N N . LYS A 1 259 ? -4.767 18.351 7.383 1.00 91.12 259 LYS A N 1
ATOM 2091 C CA . LYS A 1 259 ? -3.703 18.529 6.387 1.00 91.12 259 LYS A CA 1
ATOM 2092 C C . LYS A 1 259 ? -2.333 18.436 7.044 1.00 91.12 259 LYS A C 1
ATOM 2094 O O . LYS A 1 259 ? -2.163 18.854 8.188 1.00 91.12 259 LYS A O 1
ATOM 2099 N N . GLY A 1 260 ? -1.362 17.953 6.275 1.00 82.62 260 GLY A N 1
ATOM 2100 C CA . GLY A 1 260 ? 0.054 17.964 6.624 1.00 82.62 260 GLY A CA 1
ATOM 2101 C C . GLY A 1 260 ? 0.640 16.567 6.786 1.00 82.62 260 GLY A C 1
ATOM 2102 O O . GLY A 1 260 ? -0.030 15.642 7.242 1.00 82.62 260 GLY A O 1
ATOM 2103 N N . ASP A 1 261 ? 1.918 16.439 6.427 1.00 82.25 261 ASP A N 1
ATOM 2104 C CA . ASP A 1 261 ? 2.708 15.243 6.696 1.00 82.25 261 ASP A CA 1
ATOM 2105 C C . ASP A 1 261 ? 3.446 15.414 8.036 1.00 82.25 261 ASP A C 1
ATOM 2107 O O . ASP A 1 261 ? 4.410 16.179 8.113 1.00 82.25 261 ASP A O 1
ATOM 2111 N N . PRO A 1 262 ? 3.025 14.733 9.117 1.00 76.12 262 PRO A N 1
ATOM 2112 C CA . PRO A 1 262 ? 3.718 14.809 10.394 1.00 76.12 262 PRO A CA 1
ATOM 2113 C C . PRO A 1 262 ? 5.037 14.018 10.395 1.00 76.12 262 PRO A C 1
ATOM 2115 O O . PRO A 1 262 ? 5.805 14.107 11.355 1.00 76.12 262 PRO A O 1
ATOM 2118 N N . ARG A 1 263 ? 5.324 13.228 9.348 1.00 73.00 263 ARG A N 1
ATOM 2119 C CA . ARG A 1 263 ? 6.584 12.496 9.206 1.00 73.00 263 ARG A CA 1
ATOM 2120 C C . ARG A 1 263 ? 7.680 13.496 8.834 1.00 73.00 263 ARG A C 1
ATOM 2122 O O . ARG A 1 263 ? 7.825 13.890 7.682 1.00 73.00 263 ARG A O 1
ATOM 2129 N N . ARG A 1 264 ? 8.493 13.889 9.812 1.00 59.78 264 ARG A N 1
ATOM 2130 C CA . ARG A 1 264 ? 9.696 14.693 9.561 1.00 59.78 264 ARG A CA 1
ATOM 2131 C C . ARG A 1 264 ? 10.779 13.809 8.945 1.00 59.78 264 ARG A C 1
ATOM 2133 O O . ARG A 1 264 ? 11.429 13.036 9.647 1.00 59.78 264 ARG A O 1
ATOM 2140 N N . TRP A 1 265 ? 10.970 13.896 7.634 1.00 52.69 265 TRP A N 1
ATOM 2141 C CA . TRP A 1 265 ? 12.121 13.292 6.964 1.00 52.69 265 TRP A CA 1
ATOM 2142 C C . TRP A 1 265 ? 13.258 14.319 6.917 1.00 52.69 265 TRP A C 1
ATOM 2144 O O . TRP A 1 265 ? 13.302 15.142 6.012 1.00 52.69 265 TRP A O 1
ATOM 2154 N N . GLY A 1 266 ? 14.174 14.273 7.890 1.00 46.06 266 GLY A N 1
ATOM 2155 C CA . GLY A 1 266 ? 15.410 15.070 7.848 1.00 46.06 266 GLY A CA 1
ATOM 2156 C C . GLY A 1 266 ? 15.431 16.381 8.644 1.00 46.06 266 GLY A C 1
ATOM 2157 O O . GLY A 1 266 ? 16.273 17.222 8.344 1.00 46.06 266 GLY A O 1
ATOM 2158 N N . GLU A 1 267 ? 14.571 16.534 9.656 1.00 34.22 267 GLU A N 1
ATOM 2159 C CA . GLU A 1 267 ? 14.865 17.410 10.809 1.00 34.22 267 GLU A CA 1
ATOM 2160 C C . GLU A 1 267 ? 15.571 16.624 11.919 1.00 34.22 267 GLU A C 1
ATOM 2162 O O . GLU A 1 267 ? 15.175 15.454 12.150 1.00 34.22 267 GLU A O 1
#

Sequence (267 aa):
FKVECTMNTNASITGKQSNWSVLKRKTKRVLNYFIVIFGVALGIFFYWKYFYTYSTGYRAGLLQKFSRKGNIIKTYEGAKKAFAKTLKALGTDYLDLFIIHAPWPWNEMGKNCDEGNVQAYKAMEELYMLGKIRAIGVSNFEIEHLENIIKNCDIVPHVNQIGHFIGIDHKDLIEYCEEKEIFIIAYSPLGIGYLLSNEIIKEVANKYEVSPAQICIRYLLQKGMAPIPKSVHEERIIQNSEVDFVIEDCDMGVLDKIKGDPRRWGE

Radius of gyration: 33.78 Å; chains: 1; bounding box: 54×105×108 Å

Foldseek 3Di:
DDDDDDDDDDDDPDDPPDDPVVVVVVVVVVVVVVVVVVVVVVVVVVVCVCCVVPPPPQPQLPPPVPDVQPDQFQALVSLVVVLVVSCVVSVHQAHAEDEREECDGPVPPPDHSLNSLLRNVQSVVVCCVVVRYNFYAYEHDAPVSQCSNVVRDDDRHQEYEYADWQADDPPVRVVSCVVSNHAYEHEPLCLVVPQQPDPLLVVLCVVVVAGSLLSSQLLQVVVRHHYDDDDPDPVVVVSNVPNPDDRDPVSNVSSNPHHDRPDDDPD